Protein AF-A0A1E4TKK5-F1 (afdb_monomer)

Radius of gyration: 29.09 Å; Cα contacts (8 Å, |Δi|>4): 24; chains: 1; bounding box: 70×61×84 Å

InterPro domains:
  IPR013260 mRNA splicing factor SYF2 [PF08231] (61-196)
  IPR013260 mRNA splicing factor SYF2 [PTHR13264] (2-201)

Secondary structure (DSSP, 8-state):
-HHHHHHHHHHHHHHHHHHHHHHHHHHHHHHHHHHHHHHHHHHHHHHHHHHHHHHHHHHHTT--HHHHHHHH--HHHHHHHHHHHHHHHHHHHHH---SHHHHHHHHHHHHHHH----HHHHHHHHT---S--PPPHHHHHHHHHHHHHHHHHHT-PPPPPTTS----SSHHHHHHHHHHHHHHHHHHHHHHHHHHTT---

Structure (mmCIF, N/CA/C/O backbone):
data_AF-A0A1E4TKK5-F1
#
_entry.id   AF-A0A1E4TKK5-F1
#
loop_
_atom_site.group_PDB
_atom_site.id
_atom_site.type_symbol
_atom_site.label_atom_id
_atom_site.label_alt_id
_atom_site.label_comp_id
_atom_site.label_asym_id
_atom_site.label_entity_id
_atom_site.label_seq_id
_atom_site.pdbx_PDB_ins_code
_atom_site.Cartn_x
_atom_site.Cartn_y
_atom_site.Cartn_z
_atom_site.occupancy
_atom_site.B_iso_or_equiv
_atom_site.auth_seq_id
_atom_site.auth_comp_id
_atom_site.auth_asym_id
_atom_site.auth_atom_id
_atom_site.pdbx_PDB_model_num
ATOM 1 N N . MET A 1 1 ? 13.270 34.668 -46.399 1.00 62.31 1 MET A N 1
ATOM 2 C CA . MET A 1 1 ? 13.430 34.540 -44.933 1.00 62.31 1 MET A CA 1
ATOM 3 C C . MET A 1 1 ? 12.124 34.116 -44.262 1.00 62.31 1 MET A C 1
ATOM 5 O O . MET A 1 1 ? 12.140 33.160 -43.499 1.00 62.31 1 MET A O 1
ATOM 9 N N . GLU A 1 2 ? 10.976 34.664 -44.666 1.00 76.19 2 GLU A N 1
ATOM 10 C CA . GLU A 1 2 ? 9.690 34.359 -44.009 1.00 76.19 2 GLU A CA 1
ATOM 11 C C . GLU A 1 2 ? 9.215 32.893 -44.076 1.00 76.19 2 GLU A C 1
ATOM 13 O O . GLU A 1 2 ? 8.656 32.362 -43.119 1.00 76.19 2 GLU A O 1
ATOM 18 N N . ARG A 1 3 ? 9.469 32.170 -45.179 1.00 80.50 3 ARG A N 1
ATOM 19 C CA . ARG A 1 3 ? 9.029 30.764 -45.312 1.00 80.50 3 ARG A CA 1
ATOM 20 C C . ARG A 1 3 ? 9.742 29.821 -44.333 1.00 80.50 3 ARG A C 1
ATOM 22 O O . ARG A 1 3 ? 9.129 28.880 -43.831 1.00 80.50 3 ARG A O 1
ATOM 29 N N . SER A 1 4 ? 11.024 30.063 -44.058 1.00 88.44 4 SER A N 1
ATOM 30 C CA . SER A 1 4 ? 11.804 29.271 -43.099 1.00 88.44 4 SER A CA 1
ATOM 31 C C . SER A 1 4 ? 11.428 29.572 -41.651 1.00 88.44 4 SER A C 1
ATOM 33 O O . SER A 1 4 ? 11.460 28.673 -40.815 1.00 88.44 4 SER A O 1
ATOM 35 N N . GLU A 1 5 ? 11.046 30.812 -41.354 1.00 89.19 5 GLU A N 1
ATOM 36 C CA . GLU A 1 5 ? 10.578 31.219 -40.026 1.00 89.19 5 GLU A CA 1
ATOM 37 C C . GLU A 1 5 ? 9.219 30.591 -39.725 1.00 89.19 5 GLU A C 1
ATOM 39 O O . GLU A 1 5 ? 9.077 29.897 -38.719 1.00 89.19 5 GLU A O 1
ATOM 44 N N . LYS A 1 6 ? 8.283 30.661 -40.678 1.00 90.75 6 LYS A N 1
ATOM 45 C CA . LYS A 1 6 ? 6.979 29.993 -40.581 1.00 90.75 6 LYS A CA 1
ATOM 46 C C . LYS A 1 6 ? 7.097 28.476 -40.389 1.00 90.75 6 LYS A C 1
ATOM 48 O O . LYS A 1 6 ? 6.334 27.876 -39.636 1.00 90.75 6 LYS A O 1
ATOM 53 N N . PHE A 1 7 ? 8.069 27.829 -41.036 1.00 92.06 7 PHE A N 1
ATOM 54 C CA . PHE A 1 7 ? 8.321 26.397 -40.840 1.00 92.06 7 PHE A CA 1
ATOM 55 C C . PHE A 1 7 ? 8.840 26.080 -39.427 1.00 92.06 7 PHE A C 1
ATOM 57 O O . PHE A 1 7 ? 8.369 25.132 -38.797 1.00 92.06 7 PHE A O 1
ATOM 64 N N . LYS A 1 8 ? 9.766 26.894 -38.900 1.00 93.75 8 LYS A N 1
ATOM 65 C CA . LYS A 1 8 ? 10.265 26.757 -37.522 1.00 93.75 8 LYS A CA 1
ATOM 66 C C . LYS A 1 8 ? 9.151 26.973 -36.495 1.00 93.75 8 LYS A C 1
ATOM 68 O O . LYS A 1 8 ? 9.072 26.226 -35.521 1.00 93.75 8 LYS A O 1
ATOM 73 N N . GLU A 1 9 ? 8.263 27.937 -36.727 1.00 93.69 9 GLU A N 1
ATOM 74 C CA . GLU A 1 9 ? 7.082 28.165 -35.890 1.00 93.69 9 GLU A CA 1
ATOM 75 C C . GLU A 1 9 ? 6.138 26.962 -35.891 1.00 93.69 9 GLU A C 1
ATOM 77 O O . GLU A 1 9 ? 5.748 26.492 -34.824 1.00 93.69 9 GLU A O 1
ATOM 82 N N . LEU A 1 10 ? 5.838 26.394 -37.063 1.00 92.56 10 LEU A N 1
ATOM 83 C CA . LEU A 1 10 ? 5.024 25.180 -37.169 1.00 92.56 10 LEU A CA 1
ATOM 84 C C . LEU A 1 10 ? 5.667 23.988 -36.452 1.00 92.56 10 LEU A C 1
ATOM 86 O O . LEU A 1 10 ? 4.978 23.235 -35.765 1.00 92.56 10 LEU A O 1
ATOM 90 N N . GLN A 1 11 ? 6.987 23.823 -36.555 1.00 92.62 11 GLN A N 1
ATOM 91 C CA . GLN A 1 11 ? 7.707 22.771 -35.839 1.00 92.62 11 GLN A CA 1
ATOM 92 C C . GLN A 1 11 ? 7.647 22.974 -34.316 1.00 92.62 11 GLN A C 1
ATOM 94 O O . GLN A 1 11 ? 7.471 22.000 -33.578 1.00 92.62 11 GLN A O 1
ATOM 99 N N . ARG A 1 12 ? 7.729 24.227 -33.844 1.00 93.81 12 ARG A N 1
ATOM 100 C CA . ARG A 1 12 ? 7.566 24.584 -32.426 1.00 93.81 12 ARG A CA 1
ATOM 101 C C . ARG A 1 12 ? 6.146 24.320 -31.935 1.00 93.81 12 ARG A C 1
ATOM 103 O O . ARG A 1 12 ? 5.971 23.754 -30.863 1.00 93.81 12 ARG A O 1
ATOM 110 N N . LEU A 1 13 ? 5.136 24.688 -32.717 1.00 94.06 13 LEU A N 1
ATOM 111 C CA . LEU A 1 13 ? 3.737 24.418 -32.388 1.00 94.06 13 LEU A CA 1
ATOM 112 C C . LEU A 1 13 ? 3.463 22.914 -32.352 1.00 94.06 13 LEU A C 1
ATOM 114 O O . LEU A 1 13 ? 2.812 22.438 -31.429 1.00 94.06 13 LEU A O 1
ATOM 118 N N . ARG A 1 14 ? 4.025 22.142 -33.291 1.00 94.75 14 ARG A N 1
ATOM 119 C CA . ARG A 1 14 ? 3.910 20.678 -33.298 1.00 94.75 14 ARG A CA 1
ATOM 120 C C . ARG A 1 14 ? 4.536 20.050 -32.054 1.00 94.75 14 ARG A C 1
ATOM 122 O O . ARG A 1 14 ? 3.935 19.154 -31.463 1.00 94.75 14 ARG A O 1
ATOM 129 N N . SER A 1 15 ? 5.729 20.492 -31.648 1.00 93.19 15 SER A N 1
ATOM 130 C CA . SER A 1 15 ? 6.380 19.962 -30.444 1.00 93.19 15 SER A CA 1
ATOM 131 C C . SER A 1 15 ? 5.624 20.359 -29.175 1.00 93.19 15 SER A C 1
ATOM 133 O O . SER A 1 15 ? 5.379 19.504 -28.326 1.00 93.19 15 SER A O 1
ATOM 135 N N . GLN A 1 16 ? 5.169 21.610 -29.078 1.00 94.19 16 GLN A N 1
ATOM 136 C CA . GLN A 1 16 ? 4.344 22.093 -27.968 1.00 94.19 16 GLN A CA 1
ATOM 137 C C . GLN A 1 16 ? 3.021 21.329 -27.867 1.00 94.19 16 GLN A C 1
ATOM 139 O O . GLN A 1 16 ? 2.695 20.841 -26.786 1.00 94.19 16 GLN A O 1
ATOM 144 N N . ALA A 1 17 ? 2.310 21.145 -28.981 1.00 94.75 17 ALA A N 1
ATOM 145 C CA . ALA A 1 17 ? 1.074 20.370 -29.033 1.00 94.75 17 ALA A CA 1
ATOM 146 C C . ALA A 1 17 ? 1.315 18.908 -28.637 1.00 94.75 17 ALA A C 1
ATOM 148 O O . ALA A 1 17 ? 0.575 18.358 -27.832 1.00 94.75 17 ALA A O 1
ATOM 149 N N . SER A 1 18 ? 2.394 18.279 -29.116 1.00 93.69 18 SER A N 1
ATOM 150 C CA . SER A 1 18 ? 2.733 16.904 -28.729 1.00 93.69 18 SER A CA 1
ATOM 151 C C . SER A 1 18 ? 2.996 16.764 -27.225 1.00 93.69 18 SER A C 1
ATOM 153 O O . SER A 1 18 ? 2.542 15.794 -26.615 1.00 93.69 18 SER A O 1
ATOM 155 N N . VAL A 1 19 ? 3.707 17.719 -26.619 1.00 94.75 19 VAL A N 1
ATOM 156 C CA . VAL A 1 19 ? 3.971 17.730 -25.172 1.00 94.75 19 VAL A CA 1
ATOM 157 C C . VAL A 1 19 ? 2.685 17.979 -24.382 1.00 94.75 19 VAL A C 1
ATOM 159 O O . VAL A 1 19 ? 2.429 17.280 -23.401 1.00 94.75 19 VAL A O 1
ATOM 162 N N . GLN A 1 20 ? 1.858 18.932 -24.816 1.00 94.75 20 GLN A N 1
ATOM 163 C CA . GLN A 1 20 ? 0.575 19.241 -24.182 1.00 94.75 20 GLN A CA 1
ATOM 164 C C . GLN A 1 20 ? -0.398 18.064 -24.266 1.00 94.75 20 GLN A C 1
ATOM 166 O O . GLN A 1 20 ? -0.960 17.693 -23.242 1.00 94.75 20 GLN A O 1
ATOM 171 N N . ASN A 1 21 ? -0.522 17.416 -25.425 1.00 94.75 21 ASN A N 1
ATOM 172 C CA . ASN A 1 21 ? -1.382 16.247 -25.608 1.00 94.75 21 ASN A CA 1
ATOM 173 C C . ASN A 1 21 ? -0.945 15.099 -24.694 1.00 94.75 21 ASN A C 1
ATOM 175 O O . ASN A 1 21 ? -1.766 14.519 -23.991 1.00 94.75 21 ASN A O 1
ATOM 179 N N . ARG A 1 22 ? 0.363 14.810 -24.623 1.00 94.25 22 ARG A N 1
ATOM 180 C CA . ARG A 1 22 ? 0.887 13.784 -23.707 1.00 94.25 22 ARG A CA 1
ATOM 181 C C . ARG A 1 22 ? 0.581 14.122 -22.246 1.00 94.25 22 ARG A C 1
ATOM 183 O O . ARG A 1 22 ? 0.222 13.234 -21.477 1.00 94.25 22 ARG A O 1
ATOM 190 N N . ARG A 1 23 ? 0.711 15.394 -21.860 1.00 95.19 23 ARG A N 1
ATOM 191 C CA . ARG A 1 23 ? 0.369 15.860 -20.511 1.00 95.19 23 ARG A CA 1
ATOM 192 C C . ARG A 1 23 ? -1.126 15.708 -20.225 1.00 95.19 23 ARG A C 1
ATOM 194 O O . ARG A 1 23 ? -1.466 15.164 -19.185 1.00 95.19 23 ARG A O 1
ATOM 201 N N . GLN A 1 24 ? -1.994 16.109 -21.150 1.00 94.94 24 GLN A N 1
ATOM 202 C CA . GLN A 1 24 ? -3.447 15.982 -21.013 1.00 94.94 24 GLN A CA 1
ATOM 203 C C . GLN A 1 24 ? -3.887 14.521 -20.881 1.00 94.94 24 GLN A C 1
ATOM 205 O O . GLN A 1 24 ? -4.656 14.215 -19.977 1.00 94.94 24 GLN A O 1
ATOM 210 N N . VAL A 1 25 ? -3.337 13.614 -21.697 1.00 95.69 25 VAL A N 1
ATOM 211 C CA . VAL A 1 25 ? -3.600 12.168 -21.587 1.00 95.69 25 VAL A CA 1
ATOM 212 C C . VAL A 1 25 ? -3.182 11.643 -20.211 1.00 95.69 25 VAL A C 1
ATOM 214 O O . VAL A 1 25 ? -3.937 10.926 -19.560 1.00 95.69 25 VAL A O 1
ATOM 217 N N . ASN A 1 26 ? -2.001 12.033 -19.722 1.00 94.44 26 ASN A N 1
ATOM 218 C CA . ASN A 1 26 ? -1.549 11.637 -18.387 1.00 94.44 26 ASN A CA 1
ATOM 219 C C . ASN A 1 26 ? -2.447 12.206 -17.276 1.00 94.44 26 ASN A C 1
ATOM 221 O O . ASN A 1 26 ? -2.768 11.486 -16.329 1.00 94.44 26 ASN A O 1
ATOM 225 N N . ASP A 1 27 ? -2.868 13.466 -17.392 1.00 92.88 27 ASP A N 1
ATOM 226 C CA . ASP A 1 27 ? -3.753 14.128 -16.432 1.00 92.88 27 ASP A CA 1
ATOM 227 C C . ASP A 1 27 ? -5.155 13.491 -16.431 1.00 92.88 27 ASP A C 1
ATOM 229 O O . ASP A 1 27 ? -5.756 13.327 -15.372 1.00 92.88 27 ASP A O 1
ATOM 233 N N . GLU A 1 28 ? -5.670 13.068 -17.586 1.00 92.62 28 GLU A N 1
ATOM 234 C CA . GLU A 1 28 ? -6.939 12.343 -17.715 1.00 92.62 28 GLU A CA 1
ATOM 235 C C . GLU A 1 28 ? -6.855 10.930 -17.119 1.00 92.62 28 GLU A C 1
ATOM 237 O O . GLU A 1 28 ? -7.732 10.514 -16.356 1.00 92.62 28 GLU A O 1
ATOM 242 N N 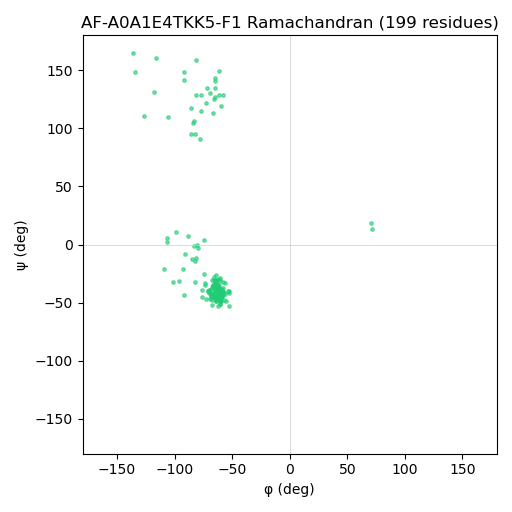. ILE A 1 29 ? -5.758 10.207 -17.367 1.00 91.94 29 ILE A N 1
ATOM 243 C CA . ILE A 1 29 ? -5.481 8.919 -16.713 1.00 91.94 29 ILE A CA 1
ATOM 244 C C . ILE A 1 29 ? -5.378 9.106 -15.192 1.00 91.94 29 ILE A C 1
ATOM 246 O O . ILE A 1 29 ? -5.885 8.288 -14.421 1.00 91.94 29 ILE A O 1
ATOM 250 N N . ALA A 1 30 ? -4.746 10.185 -14.727 1.00 89.25 30 ALA A N 1
ATOM 251 C CA . ALA A 1 30 ? -4.656 10.490 -13.305 1.00 89.25 30 ALA A CA 1
ATOM 252 C C . ALA A 1 30 ? -6.035 10.818 -12.702 1.00 89.25 30 ALA A C 1
ATOM 254 O O . ALA A 1 30 ? -6.384 10.269 -11.651 1.00 89.25 30 ALA A O 1
ATOM 255 N N . LYS A 1 31 ? -6.842 11.648 -13.379 1.00 87.38 31 LYS A N 1
ATOM 256 C CA . LYS A 1 31 ? -8.203 12.018 -12.956 1.00 87.38 31 LYS A CA 1
ATOM 257 C C . LYS A 1 31 ? -9.118 10.804 -12.903 1.00 87.38 31 LYS A C 1
ATOM 259 O O . LYS A 1 31 ? -9.626 10.510 -11.826 1.00 87.38 31 LYS A O 1
ATOM 264 N N . SER A 1 32 ? -9.203 10.024 -13.980 1.00 84.38 32 SER A N 1
ATOM 265 C CA . SER A 1 32 ? -10.019 8.802 -14.045 1.00 84.38 32 SER A CA 1
ATOM 266 C C . SER A 1 32 ? -9.654 7.792 -12.948 1.00 84.38 32 SER A C 1
ATOM 268 O O . SER A 1 32 ? -10.535 7.239 -12.284 1.00 84.38 32 SER A O 1
ATOM 270 N N . ARG A 1 33 ? -8.357 7.603 -12.657 1.00 81.38 33 ARG A N 1
ATOM 271 C CA . ARG A 1 33 ? -7.903 6.778 -11.521 1.00 81.38 33 ARG A CA 1
ATOM 272 C C . ARG A 1 33 ? -8.341 7.353 -10.173 1.00 81.38 33 ARG A C 1
ATOM 274 O O . ARG A 1 33 ? -8.692 6.587 -9.273 1.00 81.38 33 ARG A O 1
ATOM 281 N N . SER A 1 34 ? -8.296 8.674 -10.011 1.00 78.69 34 SER A N 1
ATOM 282 C CA . SER A 1 34 ? -8.701 9.353 -8.777 1.00 78.69 34 SER A CA 1
ATOM 283 C C . SER A 1 34 ? -10.217 9.300 -8.565 1.00 78.69 34 SER A C 1
ATOM 285 O O . SER A 1 34 ? -10.667 9.020 -7.455 1.00 78.69 34 SER A O 1
ATOM 287 N N . ASP A 1 35 ? -10.996 9.452 -9.632 1.00 84.62 35 ASP A N 1
ATOM 288 C CA . ASP A 1 35 ? -12.454 9.457 -9.604 1.00 84.62 35 ASP A CA 1
ATOM 289 C C . ASP A 1 35 ? -12.992 8.056 -9.326 1.00 84.62 35 ASP A C 1
ATOM 291 O O . ASP A 1 35 ? -13.864 7.894 -8.474 1.00 84.62 35 ASP A O 1
ATOM 295 N N . ARG A 1 36 ? -12.384 7.009 -9.905 1.00 84.94 36 ARG A N 1
ATOM 296 C CA . ARG A 1 36 ? -12.700 5.617 -9.540 1.00 84.94 36 ARG A CA 1
ATOM 297 C C . ARG A 1 36 ? -12.452 5.342 -8.054 1.00 84.94 36 ARG A C 1
ATOM 299 O O . ARG A 1 36 ? -13.240 4.667 -7.401 1.00 84.94 36 ARG A O 1
ATOM 306 N N . LYS A 1 37 ? -11.362 5.859 -7.480 1.00 83.25 37 LYS A N 1
ATOM 307 C CA . LYS A 1 37 ? -11.087 5.682 -6.043 1.00 83.25 37 LYS A CA 1
ATOM 308 C C . LYS A 1 37 ? -12.081 6.454 -5.172 1.00 83.25 37 LYS A C 1
ATOM 310 O O . LYS A 1 37 ? -12.550 5.914 -4.173 1.00 83.25 37 LYS A O 1
ATOM 315 N N . LYS A 1 38 ? -12.412 7.694 -5.547 1.00 86.00 38 LYS A N 1
ATOM 316 C CA . LYS A 1 38 ? -13.376 8.542 -4.828 1.00 86.00 38 LYS A CA 1
ATOM 317 C C . LYS A 1 38 ? -14.790 7.969 -4.872 1.00 86.00 38 LYS A C 1
ATOM 319 O O . LYS A 1 38 ? -15.438 7.913 -3.836 1.00 86.00 38 LYS A O 1
ATOM 324 N N . THR A 1 39 ? -15.242 7.499 -6.030 1.00 88.00 39 THR A N 1
ATOM 325 C CA . THR A 1 39 ? -16.556 6.855 -6.195 1.00 88.00 39 THR A CA 1
ATOM 326 C C . THR A 1 39 ? -16.672 5.605 -5.328 1.00 88.00 39 THR A C 1
ATOM 328 O O . THR A 1 39 ? -17.602 5.517 -4.537 1.00 88.00 39 THR A O 1
ATOM 331 N N . MET A 1 40 ? -15.678 4.708 -5.352 1.00 89.12 40 MET A N 1
ATOM 332 C CA . MET A 1 40 ? -15.653 3.531 -4.469 1.00 89.12 40 MET A CA 1
ATOM 333 C C . MET A 1 40 ? -15.638 3.900 -2.979 1.00 89.12 40 MET A C 1
ATOM 335 O O . MET A 1 40 ? -16.244 3.211 -2.161 1.00 89.12 40 MET A O 1
ATOM 339 N N . LEU A 1 41 ? -14.934 4.971 -2.599 1.00 90.88 41 LEU A N 1
ATOM 340 C CA . LEU A 1 41 ? -14.927 5.457 -1.220 1.00 90.88 41 LEU A CA 1
ATOM 341 C C . LEU A 1 41 ? -16.295 6.017 -0.812 1.00 90.88 41 LEU A C 1
ATOM 343 O O . LEU A 1 41 ? -16.766 5.725 0.284 1.00 90.88 41 LEU A O 1
ATOM 347 N N . ASN A 1 42 ? -16.923 6.811 -1.678 1.00 90.31 42 ASN A N 1
ATOM 348 C CA . ASN A 1 42 ? -18.248 7.374 -1.440 1.00 90.31 42 ASN A CA 1
ATOM 349 C C . ASN A 1 42 ? -19.310 6.276 -1.353 1.00 90.31 42 ASN A C 1
ATOM 351 O O . ASN A 1 42 ? -20.150 6.331 -0.463 1.00 90.31 42 ASN A O 1
ATOM 355 N N . GLU A 1 43 ? -19.213 5.245 -2.190 1.00 93.62 43 GLU A N 1
ATOM 356 C CA . GLU A 1 43 ? -20.095 4.079 -2.139 1.00 93.62 43 GLU A CA 1
ATO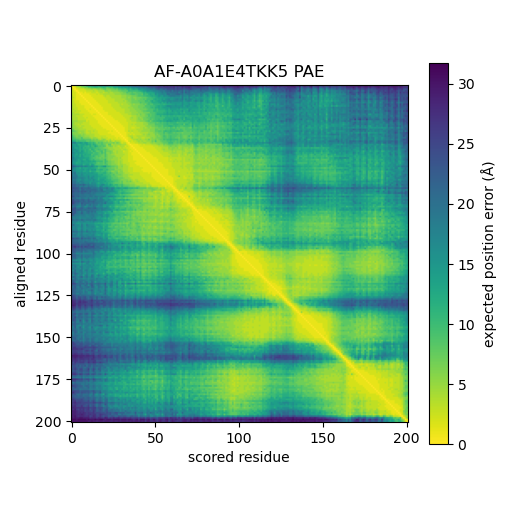M 357 C C . GLU A 1 43 ? -19.961 3.332 -0.807 1.00 93.62 43 GLU A C 1
ATOM 359 O O . GLU A 1 43 ? -20.953 3.077 -0.133 1.00 93.62 43 GLU A O 1
ATOM 364 N N . LYS A 1 44 ? -18.728 3.077 -0.349 1.00 94.06 44 LYS A N 1
ATOM 365 C CA . LYS A 1 44 ? -18.493 2.481 0.978 1.00 94.06 44 LYS A CA 1
ATOM 366 C C . LYS A 1 44 ? -19.035 3.345 2.115 1.00 94.06 44 LYS A C 1
ATOM 368 O O . LYS A 1 44 ? -19.565 2.815 3.086 1.00 94.06 44 LYS A O 1
ATOM 373 N N . LYS A 1 45 ? -18.894 4.673 2.018 1.00 94.00 45 LYS A N 1
ATOM 374 C CA . LYS A 1 45 ? -19.476 5.606 2.995 1.00 94.00 45 LYS A CA 1
ATOM 375 C C . LYS A 1 45 ? -21.000 5.528 2.983 1.00 94.00 45 LYS A C 1
ATOM 377 O O . LYS A 1 45 ? -21.588 5.505 4.055 1.00 94.00 45 LYS A O 1
ATOM 382 N N . ARG A 1 46 ? -21.618 5.449 1.802 1.00 95.44 46 ARG A N 1
ATOM 383 C CA . ARG A 1 46 ? -23.066 5.293 1.638 1.00 95.44 46 ARG A CA 1
ATOM 384 C C . ARG A 1 46 ? -23.561 4.002 2.288 1.00 95.44 46 ARG A C 1
ATOM 386 O O . ARG A 1 46 ? -24.423 4.080 3.149 1.00 95.44 46 ARG A O 1
ATOM 393 N N . GLN A 1 47 ? -22.938 2.866 1.979 1.00 93.12 47 GLN A N 1
ATOM 394 C CA . GLN A 1 47 ? -23.273 1.567 2.581 1.00 93.12 47 GLN A CA 1
ATOM 395 C C . GLN A 1 47 ? -23.128 1.582 4.109 1.00 93.12 47 GLN A C 1
ATOM 397 O O . GLN A 1 47 ? -23.977 1.066 4.828 1.00 93.12 47 GLN A O 1
ATOM 402 N N . LEU A 1 48 ? -22.071 2.215 4.632 1.00 92.94 48 LEU A N 1
ATOM 403 C CA . LEU A 1 48 ? -21.884 2.354 6.077 1.00 92.94 48 LEU A CA 1
ATOM 404 C C . LEU A 1 48 ? -22.974 3.221 6.725 1.00 92.94 48 LEU A C 1
ATOM 406 O O . LEU A 1 48 ? -23.386 2.939 7.848 1.00 92.94 48 LEU A O 1
ATOM 410 N N . LEU A 1 49 ? -23.399 4.295 6.055 1.00 94.44 49 LEU A N 1
ATOM 411 C CA . LEU A 1 49 ? -24.475 5.165 6.533 1.00 94.44 49 LEU A CA 1
ATOM 412 C C . LEU A 1 49 ? -25.819 4.439 6.526 1.00 94.44 49 LEU A C 1
ATOM 414 O O . LEU A 1 49 ? -26.534 4.511 7.518 1.00 94.44 49 LEU A O 1
ATOM 418 N N . GLU A 1 50 ? -26.118 3.707 5.458 1.00 91.75 50 GLU A N 1
ATOM 419 C CA . GLU A 1 50 ? -27.322 2.886 5.322 1.00 91.75 50 GLU A CA 1
ATOM 420 C C . GLU A 1 50 ? -27.397 1.819 6.422 1.00 91.75 50 GLU A C 1
ATOM 422 O O . GLU A 1 50 ? -28.371 1.770 7.165 1.00 91.75 50 GLU A O 1
ATOM 427 N N . MET A 1 51 ? -26.307 1.077 6.650 1.00 89.62 51 MET A N 1
ATOM 428 C CA . MET A 1 51 ? -26.209 0.103 7.745 1.00 89.62 51 MET A CA 1
ATOM 429 C C . MET A 1 51 ? -26.425 0.743 9.131 1.00 89.62 51 MET A C 1
ATOM 431 O O . MET A 1 51 ? -27.032 0.145 10.019 1.00 89.62 51 MET A O 1
ATOM 435 N N . LYS A 1 52 ? -25.908 1.959 9.356 1.00 92.25 52 LYS A N 1
ATOM 436 C CA . LYS A 1 52 ? -26.111 2.688 10.621 1.00 92.25 52 LYS A CA 1
ATOM 437 C C . LYS A 1 52 ? -27.554 3.156 10.788 1.00 92.25 52 LYS A C 1
ATOM 439 O O . LYS A 1 52 ? -28.063 3.109 11.903 1.00 92.25 52 LYS A O 1
ATOM 444 N N . LEU A 1 53 ? -28.177 3.615 9.705 1.00 94.50 53 LEU A N 1
ATOM 445 C CA . LEU A 1 53 ? -29.568 4.049 9.691 1.00 94.50 53 LEU A CA 1
ATOM 446 C C . LEU A 1 53 ? -30.494 2.874 10.010 1.00 94.50 53 LEU A C 1
ATOM 448 O O . LEU A 1 53 ? -31.276 2.969 10.949 1.00 94.50 53 LEU A O 1
ATOM 452 N N . GLU A 1 54 ? -30.303 1.736 9.346 1.00 89.56 54 GLU A N 1
ATOM 453 C CA . GLU A 1 54 ? -31.072 0.520 9.619 1.00 89.56 54 GLU A CA 1
ATOM 454 C C . GLU A 1 54 ? -30.925 0.056 11.079 1.00 89.56 54 GLU A C 1
ATOM 456 O O . GLU A 1 54 ? -31.906 -0.323 11.722 1.00 89.56 54 GLU A O 1
ATOM 461 N N . ARG A 1 55 ? -29.714 0.139 11.651 1.00 90.38 55 ARG A N 1
ATOM 462 C CA . ARG A 1 55 ? -29.486 -0.180 13.070 1.00 90.38 55 ARG A CA 1
ATOM 463 C C . ARG A 1 55 ? -30.289 0.731 14.006 1.00 90.38 55 ARG A C 1
ATOM 465 O O . ARG A 1 55 ? -30.822 0.242 14.999 1.00 90.38 55 ARG A O 1
ATOM 472 N N . LEU A 1 56 ? -30.364 2.032 13.714 1.00 93.44 56 LEU A N 1
ATOM 473 C CA . LEU A 1 56 ? -31.138 2.996 14.508 1.00 93.44 56 LEU A CA 1
ATOM 474 C C . LEU A 1 56 ? -32.649 2.767 14.372 1.00 93.44 56 LEU A C 1
ATOM 476 O O . LEU A 1 56 ? -33.369 2.857 15.364 1.00 93.44 56 LEU A O 1
ATOM 480 N N . GLU A 1 57 ? -33.126 2.441 13.171 1.00 92.62 57 GLU A N 1
ATOM 481 C CA . GLU A 1 57 ? -34.530 2.096 12.925 1.00 92.62 57 GLU A CA 1
ATOM 482 C C . GLU A 1 57 ? -34.942 0.813 13.657 1.00 92.62 57 GLU A C 1
ATOM 484 O O . GLU A 1 57 ? -35.990 0.777 14.296 1.00 92.62 57 GLU A O 1
ATOM 489 N N . ALA A 1 58 ? -34.100 -0.224 13.645 1.00 90.38 58 ALA A N 1
ATOM 490 C CA . ALA A 1 58 ? -34.357 -1.445 14.408 1.00 90.38 58 ALA A CA 1
ATOM 491 C C . ALA A 1 58 ? -34.436 -1.164 15.920 1.00 90.38 58 ALA A C 1
ATOM 493 O O . ALA A 1 58 ? -35.347 -1.647 16.593 1.00 90.38 58 ALA A O 1
ATOM 494 N N . GLN A 1 59 ? -33.537 -0.320 16.444 1.00 89.31 59 GLN A N 1
ATOM 495 C CA . GLN A 1 59 ? -33.553 0.090 17.851 1.00 89.31 59 GLN A CA 1
ATOM 496 C C . GLN A 1 59 ? -34.802 0.899 18.219 1.00 89.31 59 GLN A C 1
ATOM 498 O O . GLN A 1 59 ? -35.368 0.674 19.287 1.00 89.31 59 GLN A O 1
ATOM 503 N N . SER A 1 60 ? -35.264 1.808 17.352 1.00 92.00 60 SER A N 1
ATOM 504 C CA . SER A 1 60 ? -36.479 2.594 17.611 1.00 92.00 60 SER A CA 1
ATOM 505 C C . SER A 1 60 ? -37.745 1.732 17.608 1.00 92.00 60 SER A C 1
ATOM 507 O O . SER A 1 60 ? -38.673 2.000 18.368 1.00 92.00 60 SER A O 1
ATOM 509 N N . GLN A 1 61 ? -37.754 0.651 16.823 1.00 90.94 61 GLN A N 1
ATOM 510 C CA . GLN A 1 61 ? -38.811 -0.363 16.815 1.00 90.94 61 GLN A CA 1
ATOM 511 C C . GLN A 1 61 ? -38.690 -1.391 17.955 1.00 90.94 61 GLN A C 1
ATOM 513 O O . GLN A 1 61 ? -39.526 -2.290 18.053 1.00 90.94 61 GLN A O 1
ATOM 518 N N . GLY A 1 62 ? -37.666 -1.289 18.811 1.00 90.62 62 GLY A N 1
ATOM 519 C CA . GLY A 1 62 ? -37.423 -2.228 19.909 1.00 90.62 62 GLY A CA 1
ATOM 520 C C . GLY A 1 62 ? -36.950 -3.616 19.461 1.00 90.62 62 GLY A C 1
ATOM 521 O O . GLY A 1 62 ? -37.049 -4.575 20.225 1.00 90.62 62 GLY A O 1
ATOM 522 N N . GLN A 1 63 ? -36.455 -3.744 18.229 1.00 89.62 63 GLN A N 1
ATOM 523 C CA . GLN A 1 63 ? -35.884 -4.979 17.697 1.00 89.62 63 GLN A CA 1
ATOM 524 C C . GLN A 1 63 ? -34.372 -5.024 17.943 1.00 89.62 63 GLN A C 1
ATOM 526 O O . GLN A 1 63 ? -33.689 -4.000 17.924 1.00 89.62 63 GLN A O 1
ATOM 531 N N . ASP A 1 64 ? -33.831 -6.228 18.135 1.00 89.31 64 ASP A N 1
ATOM 532 C CA . ASP A 1 64 ? -32.384 -6.434 18.179 1.00 89.31 64 ASP A CA 1
ATOM 533 C C . ASP A 1 64 ? -31.809 -6.399 16.742 1.00 89.3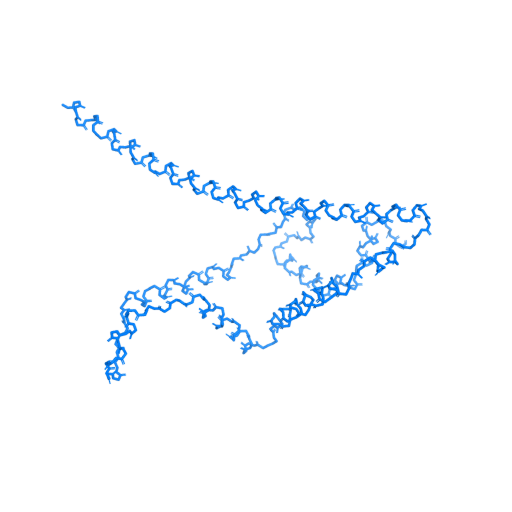1 64 ASP A C 1
ATOM 535 O O . ASP A 1 64 ? -32.141 -7.277 15.931 1.00 89.31 64 ASP A O 1
ATOM 539 N N . PRO A 1 65 ? -30.962 -5.404 16.403 1.00 86.88 65 PRO A N 1
ATOM 540 C CA . PRO A 1 65 ? -30.431 -5.230 15.053 1.00 86.88 65 PRO A CA 1
ATOM 541 C C . PRO A 1 65 ? -29.514 -6.376 1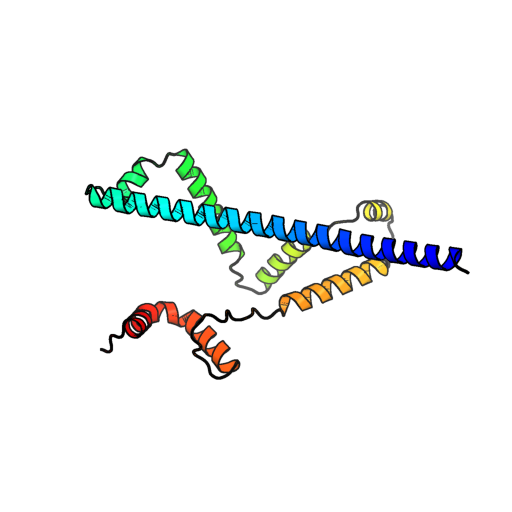4.619 1.00 86.88 65 PRO A C 1
ATOM 543 O O . PRO A 1 65 ? -29.510 -6.747 13.444 1.00 86.88 65 PRO A O 1
ATOM 546 N N . ASP A 1 66 ? -28.745 -6.951 15.547 1.00 84.75 66 ASP A N 1
ATOM 547 C CA . ASP A 1 66 ? -27.798 -8.013 15.216 1.00 84.75 66 ASP A CA 1
ATOM 548 C C . ASP A 1 66 ? -28.561 -9.319 14.943 1.00 84.75 66 ASP A C 1
ATOM 550 O O . ASP A 1 66 ? -28.231 -10.051 14.008 1.00 84.75 66 ASP A O 1
ATOM 554 N N . ARG A 1 67 ? -29.668 -9.555 15.661 1.00 86.94 67 ARG A N 1
ATOM 555 C CA . ARG A 1 67 ? -30.575 -10.676 15.389 1.00 86.94 67 ARG A CA 1
ATOM 556 C C . ARG A 1 67 ? -31.244 -10.556 14.020 1.00 86.94 67 ARG A C 1
ATOM 558 O O . ARG A 1 67 ? -31.223 -11.533 13.277 1.00 86.94 67 ARG A O 1
ATOM 565 N N . LYS A 1 68 ? -31.813 -9.390 13.678 1.00 86.19 68 LYS A N 1
ATOM 566 C CA . LYS A 1 68 ? -32.445 -9.144 12.363 1.00 86.19 68 LYS A CA 1
ATOM 567 C C . LYS A 1 68 ? -31.462 -9.436 11.228 1.00 86.19 68 LYS A C 1
ATOM 569 O O . LYS A 1 68 ? -31.758 -10.227 10.343 1.00 86.19 68 LYS A O 1
ATOM 574 N N . ARG A 1 69 ? -30.245 -8.899 11.335 1.00 86.31 69 ARG A N 1
ATOM 575 C CA . ARG A 1 69 ? -29.190 -9.119 10.346 1.00 86.31 69 ARG A CA 1
ATOM 576 C C . ARG A 1 69 ? -28.838 -10.597 10.181 1.00 86.31 69 ARG A C 1
ATOM 578 O O . ARG A 1 69 ? -28.684 -11.037 9.052 1.00 86.31 69 ARG A O 1
ATOM 585 N N . VAL A 1 70 ? -28.677 -11.354 11.270 1.00 86.62 70 VAL A N 1
ATOM 586 C CA . VAL A 1 70 ? -28.323 -12.786 11.199 1.00 86.62 70 VAL A CA 1
ATOM 587 C C . VAL A 1 70 ? -29.410 -13.606 10.500 1.00 86.62 70 VAL A C 1
ATOM 589 O O . VAL A 1 70 ? -29.071 -14.539 9.777 1.00 86.62 70 VAL A O 1
ATOM 592 N N . TRP A 1 71 ? -30.687 -13.246 10.665 1.00 86.50 71 TRP A N 1
ATOM 593 C CA . TRP A 1 71 ? -31.793 -13.904 9.961 1.00 86.50 71 TRP A CA 1
ATOM 594 C C . TRP A 1 71 ? -31.750 -13.708 8.444 1.00 86.50 71 TRP A C 1
ATOM 596 O O . TRP A 1 71 ? -32.121 -14.624 7.713 1.00 86.50 71 TRP A O 1
ATOM 606 N N . ASP A 1 72 ? -31.278 -12.551 7.983 1.00 85.31 72 ASP A N 1
ATOM 607 C CA . ASP A 1 72 ? -31.235 -12.211 6.559 1.00 85.31 72 ASP A CA 1
ATOM 608 C C . ASP A 1 72 ? -30.009 -12.802 5.829 1.00 85.31 72 ASP A C 1
ATOM 610 O O . ASP A 1 72 ? -29.974 -12.829 4.597 1.00 85.31 72 ASP A O 1
ATOM 614 N N . VAL A 1 73 ? -28.992 -13.295 6.552 1.00 87.81 73 VAL A N 1
ATOM 615 C CA . VAL A 1 73 ? -27.788 -13.886 5.938 1.00 87.81 73 VAL A CA 1
ATOM 616 C C . VAL A 1 73 ? -28.109 -15.253 5.338 1.00 87.81 73 VAL A C 1
ATOM 618 O O . VAL A 1 73 ? -28.487 -16.190 6.041 1.00 87.81 73 VAL A O 1
ATOM 621 N N . THR A 1 74 ? -27.876 -15.410 4.034 1.00 93.81 74 THR A N 1
ATOM 622 C CA . THR A 1 74 ? -28.010 -16.713 3.373 1.00 93.81 74 THR A CA 1
ATOM 623 C C . THR A 1 74 ? -26.765 -17.585 3.568 1.00 93.81 74 THR A C 1
ATOM 625 O O . THR A 1 74 ? -25.659 -17.090 3.797 1.00 93.81 74 THR A O 1
ATOM 628 N N . ILE A 1 75 ? -26.913 -18.907 3.407 1.00 91.06 75 ILE A N 1
ATOM 629 C CA . ILE A 1 75 ? -25.788 -19.865 3.462 1.00 91.06 75 ILE A CA 1
ATOM 630 C C . ILE A 1 75 ? -24.677 -19.461 2.478 1.00 91.06 75 ILE A C 1
ATOM 632 O O . ILE A 1 75 ? -23.496 -19.501 2.814 1.00 91.06 75 ILE A O 1
ATOM 636 N N . LYS A 1 76 ? -25.059 -18.995 1.285 1.00 92.62 76 LYS A N 1
ATOM 637 C CA . LYS A 1 76 ? -24.122 -18.543 0.254 1.00 92.62 76 LYS A CA 1
ATOM 638 C C . LYS A 1 76 ? -23.329 -17.309 0.693 1.00 92.62 76 LYS A C 1
ATOM 640 O O . LYS A 1 76 ? -22.119 -17.258 0.485 1.00 92.62 76 LYS A O 1
ATOM 645 N N . ASP A 1 77 ? -23.989 -16.329 1.308 1.00 90.62 77 ASP A N 1
ATOM 646 C CA . ASP A 1 77 ? -23.324 -15.116 1.803 1.00 90.62 77 ASP A CA 1
ATOM 647 C C . ASP A 1 77 ? -22.352 -15.440 2.943 1.00 90.62 77 ASP A C 1
ATOM 649 O O . ASP A 1 77 ? -21.269 -14.851 3.039 1.00 90.62 77 ASP A O 1
ATOM 653 N N . TYR A 1 78 ? -22.712 -16.413 3.785 1.00 91.06 78 TYR A N 1
ATOM 654 C CA . TYR A 1 78 ? -21.846 -16.929 4.838 1.00 91.06 78 TYR A CA 1
ATOM 655 C C . TYR A 1 78 ? -20.594 -17.614 4.268 1.00 91.06 78 TYR A C 1
ATOM 657 O O . TYR A 1 78 ? -19.484 -17.285 4.687 1.00 91.06 78 TYR A O 1
ATOM 665 N N . GLU A 1 79 ? -20.738 -18.504 3.280 1.00 93.44 79 GLU A N 1
ATOM 666 C CA . GLU A 1 79 ? -19.607 -19.172 2.616 1.00 93.44 79 GLU A CA 1
ATOM 667 C C . GLU A 1 79 ? -18.651 -18.170 1.958 1.00 93.44 79 GLU A C 1
ATOM 669 O O . GLU A 1 79 ? -17.438 -18.246 2.159 1.00 93.44 79 GLU A O 1
ATOM 674 N N . GLN A 1 80 ? -19.190 -17.179 1.242 1.00 92.88 80 GLN A N 1
ATOM 675 C CA . GLN A 1 80 ? -18.385 -16.113 0.641 1.00 92.88 80 GLN A CA 1
ATOM 676 C C . GLN A 1 80 ? -17.657 -15.281 1.699 1.00 92.88 80 GLN A C 1
ATOM 678 O O . GLN A 1 80 ? -16.476 -14.965 1.547 1.00 92.88 80 GLN A O 1
ATOM 683 N N . SER A 1 81 ? -18.343 -14.927 2.788 1.00 89.06 81 SER A N 1
ATOM 684 C CA . SER A 1 81 ? -17.739 -14.176 3.893 1.00 89.06 81 SER A CA 1
ATOM 685 C C . SER A 1 81 ? -16.607 -14.963 4.548 1.00 89.06 81 SER A C 1
ATOM 687 O O . SER A 1 81 ? -15.541 -14.396 4.796 1.00 89.06 81 SER A O 1
ATOM 689 N N . LYS A 1 82 ? -16.802 -16.269 4.746 1.00 94.25 82 LYS A N 1
ATOM 690 C CA . LYS A 1 82 ? -15.790 -17.184 5.273 1.00 94.25 82 LYS A CA 1
ATOM 691 C C . LYS A 1 82 ? -14.579 -17.281 4.345 1.00 94.25 82 LYS A C 1
ATOM 693 O O . LYS A 1 82 ? -13.454 -17.124 4.805 1.00 94.25 82 LYS A O 1
ATOM 698 N N . GLU A 1 83 ? -14.778 -17.446 3.038 1.00 94.38 83 GLU A N 1
ATOM 699 C CA . GLU A 1 83 ? -13.676 -17.472 2.063 1.00 94.38 83 GLU A CA 1
ATOM 700 C C . GLU A 1 83 ? -12.893 -16.142 2.053 1.00 94.38 83 GLU A C 1
ATOM 702 O O . GLU A 1 83 ? -11.657 -16.108 2.028 1.00 94.38 83 GLU A O 1
ATOM 707 N N . ILE A 1 84 ? -13.599 -15.011 2.134 1.00 92.88 84 ILE A N 1
ATOM 708 C CA . ILE A 1 84 ? -12.979 -13.687 2.253 1.00 92.88 84 ILE A CA 1
ATOM 709 C C . ILE A 1 84 ? -12.166 -13.572 3.551 1.00 92.88 84 ILE A C 1
ATOM 711 O O . ILE A 1 84 ? -11.088 -12.972 3.551 1.00 92.88 84 ILE A O 1
ATOM 715 N N . GLU A 1 85 ? -12.670 -14.095 4.663 1.00 89.31 85 GLU A N 1
ATOM 716 C CA . GLU A 1 85 ? -11.973 -14.080 5.947 1.00 89.31 85 GLU A CA 1
ATOM 717 C C . GLU A 1 85 ? -10.725 -14.965 5.915 1.00 89.31 85 GLU A C 1
ATOM 719 O O . GLU A 1 85 ? -9.632 -14.468 6.187 1.00 89.31 85 GLU A O 1
ATOM 724 N N . GLU A 1 86 ? -10.833 -16.199 5.424 1.00 92.19 86 GLU A N 1
ATOM 725 C CA . GLU A 1 86 ? -9.699 -17.110 5.251 1.00 92.19 86 GLU A CA 1
ATOM 726 C C . GLU A 1 86 ? -8.618 -16.520 4.337 1.00 92.19 86 GLU A C 1
ATOM 728 O O . GLU A 1 86 ? -7.424 -16.587 4.632 1.00 92.19 86 GLU A O 1
ATOM 733 N N . THR A 1 87 ? -8.998 -15.894 3.220 1.00 90.94 87 THR A N 1
ATOM 734 C CA . THR A 1 87 ? -8.020 -15.257 2.323 1.00 90.94 87 THR A CA 1
ATOM 735 C C . THR A 1 87 ? -7.345 -14.050 2.978 1.00 90.94 87 THR A C 1
ATOM 737 O O . THR A 1 87 ? -6.146 -13.830 2.770 1.00 90.94 87 THR A O 1
ATOM 740 N N . LYS A 1 88 ? -8.064 -13.272 3.800 1.00 90.75 88 LYS A N 1
ATOM 741 C CA . LYS A 1 88 ? -7.473 -12.194 4.611 1.00 90.75 88 LYS A CA 1
ATOM 742 C C . LYS A 1 88 ? -6.532 -12.748 5.673 1.00 90.75 88 LYS A C 1
ATOM 744 O O . LYS A 1 88 ? -5.459 -12.179 5.858 1.00 90.75 88 LYS A O 1
ATOM 749 N N . GLU A 1 89 ? -6.894 -13.833 6.345 1.00 84.94 89 GLU A N 1
ATOM 750 C CA . GLU A 1 89 ? -6.053 -14.490 7.343 1.00 84.94 89 GLU A CA 1
ATOM 751 C C . GLU A 1 89 ? -4.785 -15.065 6.727 1.00 84.94 89 GLU A C 1
ATOM 753 O O . GLU A 1 89 ? -3.699 -14.771 7.219 1.00 84.94 89 GLU A O 1
ATOM 758 N N . ARG A 1 90 ? -4.883 -15.764 5.590 1.00 84.56 90 ARG A N 1
ATOM 759 C CA . ARG A 1 90 ? -3.717 -16.237 4.825 1.00 84.56 90 ARG A CA 1
ATOM 760 C C . ARG A 1 90 ? -2.789 -15.080 4.453 1.00 84.56 90 ARG A C 1
ATOM 762 O O . ARG A 1 90 ? -1.577 -15.191 4.610 1.00 84.56 90 ARG A O 1
ATOM 769 N N . ARG A 1 91 ? -3.341 -13.938 4.021 1.00 82.62 91 ARG A N 1
ATOM 770 C CA . ARG A 1 91 ? -2.552 -12.722 3.743 1.00 82.62 91 ARG A CA 1
ATOM 771 C C . ARG A 1 91 ? -1.895 -12.156 5.002 1.00 82.62 91 ARG A C 1
ATOM 773 O O . ARG A 1 91 ? -0.720 -11.814 4.950 1.00 82.62 91 ARG A O 1
ATOM 780 N N . ARG A 1 92 ? -2.624 -12.071 6.122 1.00 81.19 92 ARG A N 1
ATOM 781 C CA . ARG A 1 92 ? -2.095 -11.600 7.415 1.00 81.19 92 ARG A CA 1
ATOM 782 C C . ARG A 1 92 ? -0.978 -12.508 7.925 1.00 81.19 92 ARG A C 1
ATOM 784 O O . ARG A 1 92 ? 0.047 -12.002 8.371 1.00 81.19 92 ARG A O 1
ATOM 791 N N . ALA A 1 93 ? -1.161 -13.822 7.830 1.00 79.75 93 ALA A N 1
ATOM 792 C CA . ALA A 1 93 ? -0.164 -14.821 8.188 1.00 79.75 93 ALA A CA 1
ATOM 793 C C . ALA A 1 93 ? 1.087 -14.685 7.312 1.00 79.75 93 ALA A C 1
ATOM 795 O O . ALA A 1 93 ? 2.186 -14.620 7.846 1.00 79.75 93 ALA A O 1
ATOM 796 N N . ALA A 1 94 ? 0.923 -14.509 5.997 1.00 74.31 94 ALA A N 1
ATOM 797 C CA . ALA A 1 94 ? 2.038 -14.276 5.079 1.00 74.31 94 ALA A CA 1
ATOM 798 C C . ALA A 1 94 ? 2.797 -12.959 5.347 1.00 74.31 94 ALA A C 1
ATOM 800 O O . ALA A 1 94 ? 3.977 -12.858 5.029 1.00 74.31 94 ALA A O 1
ATOM 801 N N . THR A 1 95 ? 2.148 -11.942 5.929 1.00 72.56 95 THR A N 1
ATOM 802 C CA . THR A 1 95 ? 2.818 -10.690 6.337 1.00 72.56 95 THR A CA 1
ATOM 803 C C . THR A 1 95 ? 3.541 -10.761 7.683 1.00 72.56 95 THR A C 1
ATOM 805 O O . THR A 1 95 ? 4.283 -9.832 8.003 1.00 72.56 95 THR A O 1
ATOM 808 N N . LYS A 1 96 ? 3.343 -11.812 8.489 1.00 77.56 96 LYS A N 1
ATOM 809 C CA . LYS A 1 96 ? 4.082 -11.988 9.746 1.00 77.56 96 LYS A CA 1
ATOM 810 C C . LYS A 1 96 ? 5.483 -12.502 9.424 1.00 77.56 96 LYS A C 1
ATOM 812 O O . LYS A 1 96 ? 5.709 -13.699 9.332 1.00 77.56 96 LYS A O 1
ATOM 817 N N . ILE A 1 97 ? 6.408 -11.572 9.236 1.00 82.50 97 ILE A N 1
ATOM 818 C CA . ILE A 1 97 ? 7.826 -11.866 9.034 1.00 82.50 97 ILE A CA 1
ATOM 819 C C . ILE A 1 97 ? 8.452 -12.048 10.417 1.00 82.50 97 ILE A C 1
ATOM 821 O O . ILE A 1 97 ? 8.594 -11.071 11.155 1.00 82.50 97 ILE A O 1
ATOM 825 N N . ALA A 1 98 ? 8.754 -13.293 10.782 1.00 84.25 98 ALA A N 1
ATOM 826 C CA . ALA A 1 98 ? 9.367 -13.625 12.066 1.00 84.25 98 ALA A CA 1
ATOM 827 C C . ALA A 1 98 ? 10.898 -13.650 11.968 1.00 84.25 98 ALA A C 1
ATOM 829 O O . ALA A 1 98 ? 11.572 -13.088 12.830 1.00 84.25 98 ALA A O 1
ATOM 830 N N . ASP A 1 99 ? 11.430 -14.250 10.899 1.00 91.81 99 ASP A N 1
ATOM 831 C CA . ASP A 1 99 ? 12.867 -14.362 10.647 1.00 91.81 99 ASP A CA 1
ATOM 832 C C . ASP A 1 99 ? 13.309 -13.615 9.373 1.00 91.81 99 ASP A C 1
ATOM 834 O O . ASP A 1 99 ? 12.524 -13.329 8.461 1.00 91.81 99 ASP A O 1
ATOM 838 N N . TYR A 1 100 ? 14.605 -13.316 9.289 1.00 91.19 100 TYR A N 1
ATOM 839 C CA . TYR A 1 100 ? 15.236 -12.798 8.080 1.00 91.19 100 TYR A CA 1
ATOM 840 C C . TYR A 1 100 ? 15.141 -13.786 6.906 1.00 91.19 100 TYR A C 1
ATOM 842 O O . TYR A 1 100 ? 15.060 -13.339 5.759 1.00 91.19 100 TYR A O 1
ATOM 850 N N . GLY A 1 101 ? 15.095 -15.102 7.162 1.00 92.31 101 GLY A N 1
ATOM 851 C CA . GLY A 1 101 ? 14.834 -16.113 6.133 1.00 92.31 101 GLY A CA 1
ATOM 852 C C . GLY A 1 101 ? 13.457 -15.950 5.482 1.00 92.31 101 GLY A C 1
ATOM 853 O O . GLY A 1 101 ? 13.350 -15.908 4.252 1.00 92.31 101 GLY A O 1
ATOM 854 N N . ASP A 1 102 ? 12.413 -15.748 6.291 1.00 87.88 102 ASP A N 1
ATOM 855 C CA . ASP A 1 102 ? 11.049 -15.506 5.802 1.00 87.88 102 ASP A CA 1
ATOM 856 C C . ASP A 1 102 ? 10.973 -14.213 4.984 1.00 87.88 102 ASP A C 1
ATOM 858 O O . ASP A 1 102 ? 10.363 -14.176 3.911 1.00 87.88 102 ASP A O 1
ATOM 862 N N . LEU A 1 103 ? 11.642 -13.153 5.458 1.00 87.50 103 LEU A N 1
ATOM 863 C CA . LEU A 1 103 ? 11.748 -11.887 4.732 1.00 87.50 103 LEU A CA 1
ATOM 864 C C . LEU A 1 103 ? 12.369 -12.094 3.347 1.00 87.50 103 LEU A C 1
ATOM 866 O O . LEU A 1 103 ? 11.840 -11.590 2.354 1.00 87.50 103 LEU A O 1
ATOM 870 N N . ALA A 1 104 ? 13.476 -12.837 3.274 1.00 90.75 104 ALA A N 1
ATOM 871 C CA . ALA A 1 104 ? 14.162 -13.124 2.020 1.00 90.75 104 ALA A CA 1
ATOM 872 C C . ALA A 1 104 ? 13.255 -13.889 1.047 1.00 90.75 104 ALA A C 1
ATOM 874 O O . ALA A 1 104 ? 13.196 -13.548 -0.135 1.00 90.75 104 ALA A O 1
ATOM 875 N N . HIS A 1 105 ? 12.488 -14.861 1.544 1.00 89.56 105 HIS A N 1
ATOM 876 C CA . HIS A 1 105 ? 11.541 -15.621 0.733 1.00 89.56 105 HIS A CA 1
ATOM 877 C C . HIS A 1 105 ? 10.392 -14.750 0.192 1.00 89.56 105 HIS A C 1
ATOM 879 O O . HIS A 1 105 ? 10.043 -14.834 -0.989 1.00 89.56 105 HIS A O 1
ATOM 885 N N . VAL A 1 106 ? 9.823 -13.859 1.014 1.00 87.44 106 VAL A N 1
ATOM 886 C CA . VAL A 1 106 ? 8.794 -12.899 0.569 1.00 87.44 106 VAL A CA 1
ATOM 887 C C . VAL A 1 106 ? 9.346 -11.974 -0.517 1.00 87.44 106 VAL A C 1
ATOM 889 O O . VAL A 1 106 ? 8.714 -11.802 -1.561 1.00 87.44 106 VAL A O 1
ATOM 892 N N . MET A 1 107 ? 10.542 -11.420 -0.301 1.00 88.25 107 MET A N 1
ATOM 893 C CA . MET A 1 107 ? 11.205 -10.542 -1.269 1.00 88.25 107 MET A CA 1
ATOM 894 C C . MET A 1 107 ? 11.535 -11.273 -2.574 1.00 88.25 107 MET A C 1
ATOM 896 O O . MET A 1 107 ? 11.357 -10.711 -3.654 1.00 88.25 107 MET A O 1
ATOM 900 N N . TYR A 1 108 ? 11.970 -12.533 -2.499 1.00 91.56 108 TYR A N 1
ATOM 901 C CA . TYR A 1 108 ? 12.221 -13.372 -3.668 1.00 91.56 108 TYR A CA 1
ATOM 902 C C . TYR A 1 108 ? 10.951 -13.575 -4.498 1.00 91.56 108 TYR A C 1
ATOM 904 O O . TYR A 1 108 ? 10.956 -13.295 -5.695 1.00 91.56 108 TYR A O 1
ATOM 912 N N . ASN A 1 109 ? 9.846 -13.980 -3.868 1.00 91.38 109 ASN A N 1
ATOM 913 C CA . ASN A 1 109 ? 8.581 -14.200 -4.568 1.00 91.38 109 ASN A CA 1
ATOM 914 C C . ASN A 1 109 ? 8.042 -12.919 -5.212 1.00 91.38 109 ASN A C 1
ATOM 916 O O . ASN A 1 109 ? 7.512 -12.958 -6.320 1.00 91.38 109 ASN A O 1
ATOM 920 N N . GLU A 1 110 ? 8.189 -11.775 -4.543 1.00 89.44 110 GLU A N 1
ATOM 921 C CA . GLU A 1 110 ? 7.818 -10.481 -5.116 1.00 89.44 110 GLU A CA 1
ATOM 922 C C . GLU A 1 110 ? 8.693 -10.124 -6.326 1.00 89.44 110 GLU A C 1
ATOM 924 O O . GLU A 1 110 ? 8.177 -9.715 -7.366 1.00 89.44 110 GLU A O 1
ATOM 929 N N . ASN A 1 111 ? 10.007 -10.350 -6.237 1.00 89.44 111 ASN A N 1
ATOM 930 C CA . ASN A 1 111 ? 10.924 -10.145 -7.357 1.00 89.44 111 ASN A CA 1
ATOM 931 C C . ASN A 1 111 ? 10.608 -11.073 -8.540 1.00 89.44 111 ASN A C 1
ATOM 933 O O . ASN A 1 111 ? 10.691 -10.629 -9.681 1.00 89.44 111 ASN A O 1
ATOM 937 N N . MET A 1 112 ? 10.215 -12.324 -8.283 1.00 91.44 112 MET A N 1
ATOM 938 C CA . MET A 1 112 ? 9.814 -13.277 -9.324 1.00 91.44 112 MET A CA 1
ATOM 939 C C . MET A 1 112 ? 8.514 -12.867 -10.018 1.00 91.44 112 MET A C 1
ATOM 941 O O . MET A 1 112 ? 8.408 -13.008 -11.229 1.00 91.44 112 MET A O 1
ATOM 945 N N . LYS A 1 113 ? 7.543 -12.295 -9.292 1.00 91.19 113 LYS A N 1
ATOM 946 C CA . LYS A 1 113 ? 6.319 -11.747 -9.908 1.00 91.19 113 LYS A CA 1
ATOM 947 C C . LYS A 1 113 ? 6.597 -10.571 -10.841 1.00 91.19 113 LYS A C 1
ATOM 949 O O . LYS A 1 113 ? 5.846 -10.357 -11.783 1.00 91.19 113 LYS A O 1
ATOM 954 N N . GLN A 1 114 ? 7.631 -9.788 -10.542 1.00 86.81 114 GLN A N 1
ATOM 955 C CA . GLN A 1 114 ? 8.057 -8.650 -11.360 1.00 86.81 114 GLN A CA 1
ATOM 956 C C . GLN A 1 114 ? 8.987 -9.063 -12.509 1.00 86.81 114 GLN A C 1
ATOM 958 O O . GLN A 1 114 ? 9.282 -8.243 -13.375 1.00 86.81 114 GLN A O 1
ATOM 963 N N . PHE A 1 115 ? 9.498 -10.296 -12.498 1.00 86.44 115 PHE A N 1
ATOM 964 C CA . PHE A 1 115 ? 10.439 -10.780 -13.493 1.00 86.44 115 PHE A CA 1
ATOM 965 C C . PHE A 1 115 ? 9.694 -11.325 -14.713 1.00 86.44 115 PHE A C 1
ATOM 967 O O . PHE A 1 115 ? 8.972 -12.315 -14.627 1.00 86.44 115 PHE A O 1
ATOM 974 N N . GLU A 1 116 ? 9.916 -10.697 -15.864 1.00 87.69 116 GLU A N 1
ATOM 975 C CA . GLU A 1 116 ? 9.374 -11.135 -17.148 1.00 87.69 116 GLU A CA 1
ATOM 976 C C . GLU A 1 116 ? 10.499 -11.771 -17.988 1.00 87.69 116 GLU A C 1
ATOM 978 O O . GLU A 1 116 ? 11.419 -11.062 -18.416 1.00 87.69 116 GLU A O 1
ATOM 983 N N . PRO A 1 117 ? 10.484 -13.102 -18.204 1.00 89.06 117 PRO A N 1
ATOM 984 C CA . PRO A 1 117 ? 11.517 -13.778 -18.978 1.00 89.06 117 PRO A CA 1
ATOM 985 C C . PRO A 1 117 ? 11.396 -13.470 -20.474 1.00 89.06 117 PRO A C 1
ATOM 987 O O . PRO A 1 117 ? 10.328 -13.557 -21.077 1.00 89.06 117 PRO A O 1
ATOM 990 N N . ASP A 1 118 ? 12.534 -13.162 -21.090 1.00 89.31 118 ASP A N 1
ATOM 991 C CA . ASP A 1 118 ? 12.655 -12.928 -22.528 1.00 89.31 118 ASP A CA 1
ATOM 992 C C . ASP A 1 118 ? 12.778 -14.271 -23.263 1.00 89.31 118 ASP A C 1
ATOM 994 O O . ASP A 1 118 ? 13.858 -14.864 -23.348 1.00 89.31 118 ASP A O 1
ATOM 998 N N . MET A 1 119 ? 11.643 -14.788 -23.739 1.00 90.50 119 MET A N 1
ATOM 999 C CA . MET A 1 119 ? 11.555 -16.135 -24.314 1.00 90.50 119 MET A CA 1
ATOM 1000 C C . MET A 1 119 ? 12.348 -16.300 -25.617 1.00 90.50 119 MET A C 1
ATOM 1002 O O . MET A 1 119 ? 12.800 -17.406 -25.904 1.00 90.50 119 MET A O 1
ATOM 1006 N N . ALA A 1 120 ? 12.539 -15.231 -26.398 1.00 89.06 120 ALA A N 1
ATOM 1007 C CA . ALA A 1 120 ? 13.326 -15.285 -27.632 1.00 89.06 120 ALA A CA 1
ATOM 1008 C C . ALA A 1 120 ? 14.803 -15.542 -27.313 1.00 89.06 120 ALA A C 1
ATOM 1010 O O . ALA A 1 120 ? 15.378 -16.527 -27.768 1.00 89.06 120 ALA A O 1
ATOM 1011 N N . VAL A 1 121 ? 15.361 -14.727 -26.413 1.00 85.25 121 VAL A N 1
ATOM 1012 C CA . VAL A 1 121 ? 16.735 -14.888 -25.921 1.00 85.25 121 VAL A CA 1
ATOM 1013 C C . VAL A 1 121 ? 16.922 -16.247 -25.245 1.00 85.25 121 VAL A C 1
ATOM 1015 O O . VAL A 1 121 ? 17.963 -16.877 -25.406 1.00 85.25 121 VAL A O 1
ATOM 1018 N N . TYR A 1 122 ? 15.919 -16.725 -24.504 1.00 86.88 122 TYR A N 1
ATOM 1019 C CA . TYR A 1 122 ? 15.962 -18.055 -23.904 1.00 86.88 122 TYR A CA 1
ATOM 1020 C C . TYR A 1 122 ? 16.093 -19.161 -24.957 1.00 86.88 122 TYR A C 1
ATOM 1022 O O . TYR A 1 122 ? 16.956 -20.019 -24.808 1.00 86.88 122 TYR A O 1
ATOM 1030 N N . ASN A 1 123 ? 15.281 -19.135 -26.017 1.00 90.19 123 ASN A N 1
ATOM 1031 C CA . ASN A 1 123 ? 15.311 -20.161 -27.061 1.00 90.19 123 ASN A CA 1
ATOM 1032 C C . ASN A 1 123 ? 16.642 -20.175 -27.825 1.00 90.19 123 ASN A C 1
ATOM 1034 O O . ASN A 1 123 ? 17.176 -21.253 -28.060 1.00 90.19 123 ASN A O 1
ATOM 1038 N N . ASP A 1 124 ? 17.209 -19.004 -28.126 1.00 86.00 124 ASP A N 1
ATOM 1039 C CA . ASP A 1 124 ? 18.516 -18.894 -28.789 1.00 86.00 124 ASP A CA 1
ATOM 1040 C C . ASP A 1 124 ? 19.650 -19.474 -27.926 1.00 86.00 124 ASP A C 1
ATOM 1042 O O . ASP A 1 124 ? 20.614 -20.054 -28.423 1.00 86.00 124 ASP A O 1
ATOM 1046 N N . ILE A 1 125 ? 19.542 -19.310 -26.605 1.00 83.38 125 ILE A N 1
ATOM 1047 C CA . ILE A 1 125 ? 20.543 -19.763 -25.635 1.00 83.38 125 ILE A CA 1
ATOM 1048 C C . ILE A 1 125 ? 20.368 -21.244 -25.298 1.00 83.38 125 ILE A C 1
ATOM 1050 O O . ILE A 1 125 ? 21.365 -21.907 -25.015 1.00 83.38 125 ILE A O 1
ATOM 1054 N N . LYS A 1 126 ? 19.136 -21.755 -25.306 1.00 85.94 126 LYS A N 1
ATOM 1055 C CA . LYS A 1 126 ? 18.755 -23.073 -24.781 1.00 85.94 126 LYS A CA 1
ATOM 1056 C C . LYS A 1 126 ? 19.594 -24.227 -25.333 1.00 85.94 126 LYS A C 1
ATOM 1058 O O . LYS A 1 126 ? 19.941 -25.120 -24.566 1.00 85.94 126 LYS A O 1
ATOM 1063 N N . ASP A 1 127 ? 19.919 -24.189 -26.623 1.00 82.19 127 ASP A N 1
ATOM 1064 C CA . ASP A 1 127 ? 20.595 -25.292 -27.320 1.00 82.19 127 ASP A CA 1
ATOM 1065 C C . ASP A 1 127 ? 22.130 -25.180 -27.303 1.00 82.19 127 ASP A C 1
ATOM 1067 O O . ASP A 1 127 ? 22.837 -26.109 -27.692 1.00 82.19 127 ASP A O 1
ATOM 1071 N N . ASP A 1 128 ? 22.673 -24.058 -26.831 1.00 77.94 128 ASP A N 1
ATOM 1072 C CA . ASP A 1 128 ? 24.117 -23.857 -26.721 1.00 77.94 128 ASP A CA 1
ATOM 1073 C C . ASP A 1 128 ? 24.652 -24.534 -25.430 1.00 77.94 128 ASP A C 1
ATOM 1075 O O . ASP A 1 128 ? 24.129 -24.379 -24.326 1.00 77.94 128 ASP A O 1
ATOM 1079 N N . THR A 1 129 ? 25.694 -25.356 -25.554 1.00 75.75 129 THR A N 1
ATOM 1080 C CA . THR A 1 129 ? 26.237 -26.176 -24.453 1.00 75.75 129 THR A CA 1
ATOM 1081 C C . THR A 1 129 ? 27.463 -25.551 -23.786 1.00 75.75 129 THR A C 1
ATOM 1083 O O . THR A 1 129 ? 28.167 -26.214 -23.021 1.00 75.75 129 THR A O 1
ATOM 1086 N N . SER A 1 130 ? 27.777 -24.290 -24.087 1.00 80.19 130 SER A N 1
ATOM 1087 C CA . SER A 1 130 ? 28.911 -23.593 -23.479 1.00 80.19 130 SER A CA 1
ATOM 1088 C C . SER A 1 130 ? 28.719 -23.389 -21.964 1.00 80.19 130 SER A C 1
ATOM 1090 O O . SER A 1 130 ? 27.714 -22.848 -21.503 1.00 80.19 130 SER A O 1
ATOM 1092 N N . VAL A 1 131 ? 29.715 -23.822 -21.177 1.00 67.94 131 VAL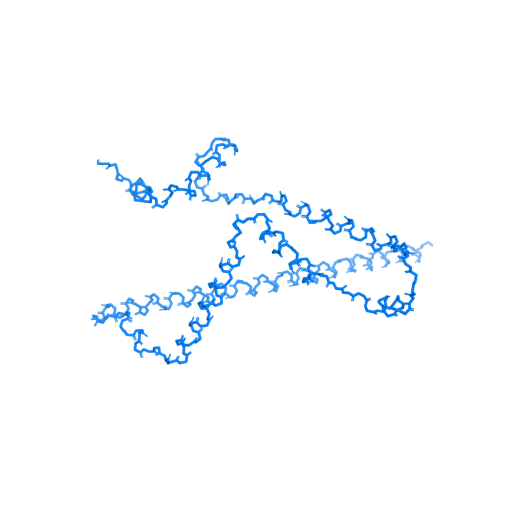 A N 1
ATOM 1093 C CA . VAL A 1 131 ? 29.694 -23.828 -19.695 1.00 67.94 131 VAL A CA 1
ATOM 1094 C C . VAL A 1 131 ? 29.869 -22.426 -19.096 1.00 67.94 131 VAL A C 1
ATOM 1096 O O . VAL A 1 131 ? 29.419 -22.159 -17.985 1.00 67.94 131 VAL A O 1
ATOM 1099 N N . ILE A 1 132 ? 30.515 -21.511 -19.824 1.00 74.75 132 ILE A N 1
ATOM 1100 C CA . ILE A 1 132 ? 30.792 -20.147 -19.364 1.00 74.75 132 ILE A CA 1
ATOM 1101 C C . ILE A 1 132 ? 30.270 -19.172 -20.411 1.00 74.75 132 ILE A C 1
ATOM 1103 O O . ILE A 1 132 ? 30.839 -19.056 -21.496 1.00 74.75 132 ILE A O 1
ATOM 1107 N N . ARG A 1 133 ? 29.212 -18.436 -20.064 1.00 74.56 133 ARG A N 1
ATOM 1108 C CA . ARG A 1 133 ? 28.659 -17.373 -20.907 1.00 74.56 133 ARG A CA 1
ATOM 1109 C C . ARG A 1 133 ? 28.740 -16.034 -20.205 1.00 74.56 133 ARG A C 1
ATOM 1111 O O . ARG A 1 133 ? 28.340 -15.895 -19.050 1.00 74.56 133 ARG A O 1
ATOM 1118 N N . GLN A 1 134 ? 29.243 -15.034 -20.919 1.00 80.50 134 GLN A N 1
ATOM 1119 C CA . GLN A 1 134 ? 29.190 -13.659 -20.443 1.00 80.50 134 GLN A CA 1
ATOM 1120 C C . GLN A 1 134 ? 27.778 -13.114 -20.641 1.00 80.50 134 GLN A C 1
ATOM 1122 O O . GLN A 1 134 ? 27.219 -13.189 -21.735 1.00 80.50 134 GLN A O 1
ATOM 1127 N N . ALA A 1 135 ? 27.206 -12.548 -19.580 1.00 82.50 135 ALA A N 1
ATOM 1128 C CA . ALA A 1 135 ? 25.905 -11.907 -19.666 1.00 82.50 135 ALA A CA 1
ATOM 1129 C C . ALA A 1 135 ? 25.969 -10.666 -20.579 1.00 82.50 135 ALA A C 1
ATOM 1131 O O . ALA A 1 135 ? 26.955 -9.918 -20.540 1.00 82.50 135 ALA A O 1
ATOM 1132 N N . PRO A 1 136 ? 24.915 -10.393 -21.368 1.00 86.81 136 PRO A N 1
ATOM 1133 C CA . PRO A 1 136 ? 24.858 -9.194 -22.191 1.00 86.81 136 PRO A CA 1
ATOM 1134 C C . PRO A 1 136 ? 24.904 -7.941 -21.307 1.00 86.81 136 PRO A C 1
ATOM 1136 O O . PRO A 1 136 ? 24.124 -7.790 -20.361 1.00 86.81 136 PRO A O 1
ATOM 1139 N N . LYS A 1 137 ? 25.813 -7.015 -21.639 1.00 89.75 137 LYS A N 1
ATOM 1140 C CA . LYS A 1 137 ? 26.087 -5.801 -20.847 1.00 89.75 137 LYS A CA 1
ATOM 1141 C C . LYS A 1 137 ? 24.837 -4.948 -20.614 1.00 89.75 137 LYS A C 1
ATOM 1143 O O . LYS A 1 137 ? 24.711 -4.332 -19.559 1.00 89.75 137 LYS A O 1
ATOM 1148 N N . ASP A 1 138 ? 23.909 -4.931 -21.566 1.00 89.62 138 ASP A N 1
ATOM 1149 C CA . ASP A 1 138 ? 22.688 -4.126 -21.478 1.00 89.62 138 ASP A CA 1
ATOM 1150 C C . ASP A 1 138 ? 21.711 -4.662 -20.427 1.00 89.62 138 ASP A C 1
ATOM 1152 O O . ASP A 1 138 ? 21.191 -3.887 -19.625 1.00 89.62 138 ASP A O 1
ATOM 1156 N N . LYS A 1 139 ? 21.529 -5.989 -20.342 1.00 86.56 139 LYS A N 1
ATOM 1157 C CA . LYS A 1 139 ? 20.692 -6.603 -19.296 1.00 86.56 139 LYS A CA 1
ATOM 1158 C C . LYS A 1 139 ? 21.319 -6.412 -17.908 1.00 86.56 139 LYS A C 1
ATOM 1160 O O . LYS A 1 139 ? 20.598 -6.165 -16.948 1.00 86.56 139 LYS A O 1
ATOM 1165 N N . VAL A 1 140 ? 22.653 -6.443 -17.803 1.00 90.81 140 VAL A N 1
ATOM 1166 C CA . VAL A 1 140 ? 23.370 -6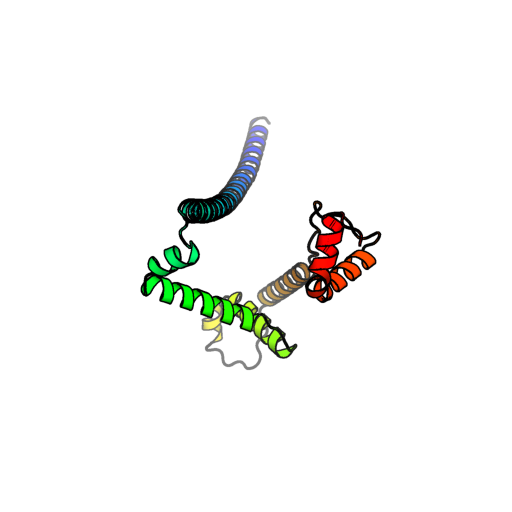.146 -16.545 1.00 90.81 140 VAL A CA 1
ATOM 1167 C C . VAL A 1 140 ? 23.145 -4.696 -16.102 1.00 90.81 140 VAL A C 1
ATOM 1169 O O . VAL A 1 140 ? 22.885 -4.447 -14.926 1.00 90.81 140 VAL A O 1
ATOM 1172 N N . LYS A 1 141 ? 23.195 -3.731 -17.030 1.00 94.06 141 LYS A N 1
ATOM 1173 C CA . LYS A 1 141 ? 22.888 -2.322 -16.730 1.00 94.06 141 LYS A CA 1
ATOM 1174 C C . LYS A 1 141 ? 21.440 -2.137 -16.274 1.00 94.06 141 LYS A C 1
ATOM 1176 O O . LYS A 1 141 ? 21.220 -1.480 -15.261 1.00 94.06 141 LYS A O 1
ATOM 1181 N N . ALA A 1 142 ? 20.482 -2.750 -16.972 1.00 90.56 142 ALA A N 1
ATOM 1182 C CA . ALA A 1 142 ? 19.067 -2.701 -16.600 1.00 90.56 142 ALA A CA 1
ATOM 1183 C C . ALA A 1 142 ? 18.823 -3.297 -15.201 1.00 90.56 142 ALA A C 1
ATOM 1185 O O . ALA A 1 142 ? 18.106 -2.713 -14.389 1.00 90.56 142 ALA A O 1
ATOM 1186 N N . LEU A 1 143 ? 19.481 -4.417 -14.878 1.00 90.31 143 LEU A N 1
ATOM 1187 C CA . LEU A 1 143 ? 19.441 -4.999 -13.537 1.00 90.31 143 LEU A CA 1
ATOM 1188 C C . LEU A 1 143 ? 19.992 -4.020 -12.490 1.00 90.31 143 LEU A C 1
ATOM 1190 O O . LEU A 1 143 ? 19.332 -3.780 -11.481 1.00 90.31 143 LEU A O 1
ATOM 1194 N N . ALA A 1 144 ? 21.159 -3.420 -12.735 1.00 93.75 144 ALA A N 1
ATOM 1195 C CA . ALA A 1 144 ? 21.765 -2.459 -11.814 1.00 93.75 144 ALA A CA 1
ATOM 1196 C C . ALA A 1 144 ? 20.869 -1.232 -11.567 1.00 93.75 144 ALA A C 1
ATOM 1198 O O . ALA A 1 144 ? 20.763 -0.761 -10.435 1.00 93.75 144 ALA A O 1
ATOM 1199 N N . GLU A 1 145 ? 20.194 -0.734 -12.601 1.00 93.62 145 GLU A N 1
ATOM 1200 C CA . GLU A 1 145 ? 19.224 0.355 -12.479 1.00 93.62 145 GLU A CA 1
ATOM 1201 C C . GLU A 1 145 ? 17.994 -0.066 -11.661 1.00 93.62 145 GLU A C 1
ATOM 1203 O O . GLU A 1 145 ? 17.597 0.654 -10.744 1.00 93.62 145 GLU A O 1
ATOM 1208 N N . SER A 1 146 ? 17.463 -1.272 -11.895 1.00 89.50 146 SER A N 1
ATOM 1209 C CA . SER A 1 146 ? 16.332 -1.808 -11.124 1.00 89.50 146 SER A CA 1
ATOM 1210 C C . SER A 1 146 ? 16.648 -1.975 -9.632 1.00 89.50 146 SER A C 1
ATOM 1212 O O . SER A 1 146 ? 15.785 -1.742 -8.784 1.00 89.50 146 SER A O 1
ATOM 1214 N N . LEU A 1 147 ? 17.891 -2.336 -9.291 1.00 90.44 147 LEU A N 1
ATOM 1215 C CA . LEU A 1 147 ? 18.347 -2.437 -7.903 1.00 90.44 147 LEU A CA 1
ATOM 1216 C C . LEU A 1 147 ? 18.427 -1.055 -7.247 1.00 90.44 147 LEU A C 1
ATOM 1218 O O . LEU A 1 147 ? 17.896 -0.867 -6.155 1.00 90.44 147 LEU A O 1
ATOM 1222 N N . ARG A 1 148 ? 18.990 -0.060 -7.946 1.00 91.00 148 ARG A N 1
ATOM 1223 C CA . ARG A 1 148 ? 19.030 1.329 -7.455 1.00 91.00 148 ARG A CA 1
ATOM 1224 C C . ARG A 1 148 ? 17.632 1.892 -7.222 1.00 91.00 148 ARG A C 1
ATOM 1226 O O . ARG A 1 148 ? 17.389 2.552 -6.215 1.00 91.00 148 ARG A O 1
ATOM 1233 N N . GLU A 1 149 ? 16.697 1.626 -8.131 1.00 89.44 149 GLU A N 1
ATOM 1234 C CA . GLU A 1 149 ? 15.313 2.075 -7.976 1.00 89.44 149 GLU A CA 1
ATOM 1235 C C . GLU A 1 149 ? 14.644 1.448 -6.740 1.00 89.44 149 GLU A C 1
ATOM 1237 O O . GLU A 1 149 ? 13.918 2.135 -6.013 1.00 89.44 149 GLU A O 1
ATOM 1242 N N . LYS A 1 150 ? 14.908 0.163 -6.466 1.00 86.19 150 LYS A N 1
ATOM 1243 C CA . LYS A 1 150 ? 14.410 -0.522 -5.263 1.00 86.19 150 LYS A CA 1
ATOM 1244 C C . LYS A 1 150 ? 14.961 0.111 -3.984 1.00 86.19 150 LYS A C 1
ATOM 1246 O O . LYS A 1 150 ? 14.168 0.396 -3.085 1.00 86.19 150 LYS A O 1
ATOM 1251 N N . ASP A 1 151 ? 16.252 0.428 -3.938 1.00 85.31 151 ASP A N 1
ATOM 1252 C CA . ASP A 1 151 ? 16.881 1.098 -2.789 1.00 85.31 151 ASP A CA 1
ATOM 1253 C C . ASP A 1 151 ? 16.312 2.504 -2.537 1.00 85.31 151 ASP A C 1
ATOM 1255 O O . ASP A 1 151 ? 16.072 2.908 -1.397 1.00 85.31 151 ASP A O 1
ATOM 1259 N N . HIS A 1 152 ? 16.017 3.257 -3.599 1.00 83.88 152 HIS A N 1
ATOM 1260 C CA . HIS A 1 152 ? 15.378 4.567 -3.459 1.00 83.88 152 HIS A CA 1
ATOM 1261 C C . HIS A 1 152 ? 13.950 4.476 -2.902 1.00 83.88 152 HIS A C 1
ATOM 1263 O O . HIS A 1 152 ? 13.519 5.358 -2.153 1.00 83.88 152 HIS A O 1
ATOM 1269 N N . LYS A 1 153 ? 13.205 3.417 -3.242 1.00 82.12 153 LYS A N 1
ATOM 1270 C CA . LYS A 1 153 ? 11.826 3.216 -2.771 1.00 82.12 153 LYS A CA 1
ATOM 1271 C C . LYS A 1 153 ? 11.763 2.750 -1.317 1.00 82.12 153 LYS A C 1
ATOM 1273 O O . LYS A 1 153 ? 10.899 3.226 -0.582 1.00 82.12 153 LYS A O 1
ATOM 1278 N N . THR A 1 154 ? 12.661 1.865 -0.881 1.00 74.38 154 THR A N 1
ATOM 1279 C CA . THR A 1 154 ? 12.680 1.341 0.500 1.00 74.38 154 THR A CA 1
ATOM 1280 C C . THR A 1 154 ? 12.996 2.420 1.538 1.00 74.38 154 THR A C 1
ATOM 1282 O O . THR A 1 154 ? 12.463 2.378 2.646 1.00 74.38 154 THR A O 1
ATOM 1285 N N . GLY A 1 155 ? 13.790 3.431 1.174 1.00 64.19 155 GLY A N 1
ATOM 1286 C CA . GLY A 1 155 ? 14.138 4.560 2.044 1.00 64.19 155 GLY A CA 1
ATOM 1287 C C . GLY A 1 155 ? 13.113 5.701 2.105 1.00 64.19 155 GLY A C 1
ATOM 1288 O O . GLY A 1 155 ? 13.344 6.686 2.813 1.00 64.19 155 GLY A O 1
ATOM 1289 N N . SER A 1 156 ? 11.997 5.620 1.370 1.00 71.31 156 SER A N 1
ATOM 1290 C CA . SER A 1 156 ? 11.029 6.719 1.304 1.00 71.31 156 SER A CA 1
ATOM 1291 C C . SER A 1 156 ? 10.337 6.935 2.655 1.00 71.31 156 SER A C 1
ATOM 1293 O O . SER A 1 156 ? 9.576 6.095 3.142 1.00 71.31 156 SER A O 1
ATOM 1295 N N . LYS A 1 157 ? 10.609 8.083 3.287 1.00 67.00 157 LYS A N 1
ATOM 1296 C CA . LYS A 1 157 ? 9.982 8.470 4.555 1.00 67.00 157 LYS A CA 1
ATOM 1297 C C . LYS A 1 157 ? 8.488 8.684 4.331 1.00 67.00 157 LYS A C 1
ATOM 1299 O O . LYS A 1 157 ? 8.094 9.517 3.516 1.00 67.00 157 LYS A O 1
ATOM 1304 N N . ARG A 1 158 ? 7.651 7.997 5.111 1.00 66.75 158 ARG A N 1
ATOM 1305 C CA . ARG A 1 158 ? 6.229 8.349 5.220 1.00 66.75 158 ARG A CA 1
ATOM 1306 C C . ARG A 1 158 ? 6.145 9.785 5.745 1.00 66.75 158 ARG A C 1
ATOM 1308 O O . ARG A 1 158 ? 6.663 10.069 6.825 1.00 66.75 158 ARG A O 1
ATOM 1315 N N . GLN A 1 159 ? 5.551 10.691 4.971 1.00 65.62 159 GLN A N 1
ATOM 1316 C CA . GLN A 1 159 ? 5.265 12.039 5.459 1.00 65.62 159 GLN A CA 1
ATOM 1317 C C . GLN A 1 159 ? 4.238 11.943 6.592 1.00 65.62 159 GLN A C 1
ATOM 1319 O O . GLN A 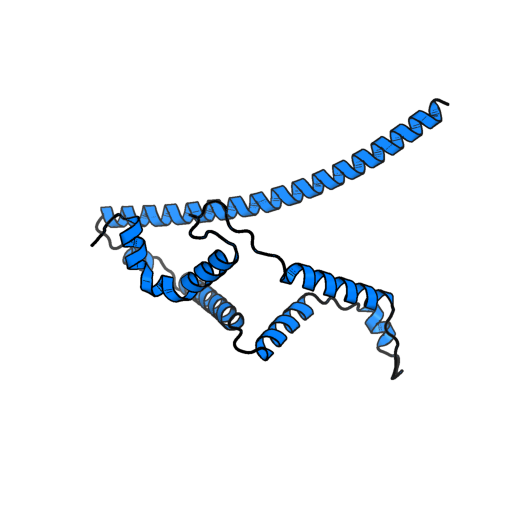1 159 ? 3.264 11.196 6.471 1.00 65.62 159 GLN A O 1
ATOM 1324 N N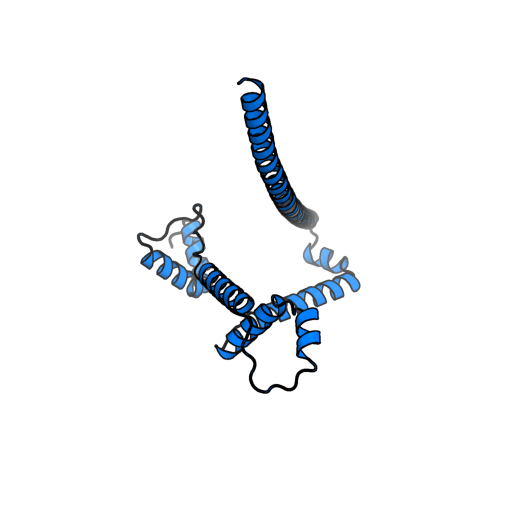 . SER A 1 160 ? 4.467 12.662 7.694 1.00 62.28 160 SER A N 1
ATOM 1325 C CA . SER A 1 160 ? 3.454 12.803 8.741 1.00 62.28 160 SER A CA 1
ATOM 1326 C C . SER A 1 160 ? 2.254 13.559 8.179 1.00 62.28 160 SER A C 1
ATOM 1328 O O . SER A 1 160 ? 2.406 14.500 7.396 1.00 62.28 160 SER A O 1
ATOM 1330 N N . LYS A 1 161 ? 1.048 13.137 8.560 1.00 60.84 161 LYS A N 1
ATOM 1331 C CA . LYS A 1 161 ? -0.160 13.909 8.268 1.00 60.84 161 LYS A CA 1
ATOM 1332 C C . LYS A 1 161 ? -0.118 15.181 9.111 1.00 60.84 161 LYS A C 1
ATOM 1334 O O . LYS A 1 161 ? 0.102 15.114 10.311 1.00 60.84 161 LYS A O 1
ATOM 1339 N N . SER A 1 162 ? -0.347 16.334 8.493 1.00 56.94 162 SER A N 1
ATOM 1340 C CA . SER A 1 162 ? -0.294 17.645 9.158 1.00 56.94 162 SER A CA 1
ATOM 1341 C C . SER A 1 162 ? -1.495 17.945 10.065 1.00 56.94 162 SER A C 1
ATOM 1343 O O . SER A 1 162 ? -1.626 19.069 10.532 1.00 56.94 162 SER A O 1
ATOM 1345 N N . SER A 1 163 ? -2.416 16.995 10.237 1.00 57.31 163 SER A N 1
ATOM 1346 C CA . SER A 1 163 ? -3.682 17.176 10.957 1.00 57.31 163 SER A CA 1
ATOM 1347 C C . SER A 1 163 ? -3.709 16.504 12.331 1.00 57.31 163 SER A C 1
ATOM 1349 O O . SER A 1 163 ? -4.763 16.474 12.955 1.00 57.31 163 SER A O 1
ATOM 1351 N N . GLU A 1 164 ? -2.608 15.885 12.751 1.00 65.69 164 GLU A N 1
ATOM 1352 C CA . GLU A 1 164 ? -2.486 15.253 14.066 1.00 65.69 164 GLU A CA 1
ATOM 1353 C C . GLU A 1 164 ? -1.901 16.265 15.060 1.00 65.69 164 GLU A C 1
ATOM 1355 O O . GLU A 1 164 ? -1.046 17.077 14.698 1.00 65.69 164 GLU A O 1
ATOM 1360 N N . GLU A 1 165 ? -2.397 16.241 16.299 1.00 77.19 165 GLU A N 1
ATOM 1361 C CA . GLU A 1 165 ? -1.845 17.033 17.397 1.00 77.19 165 GLU A CA 1
ATOM 1362 C C . GLU A 1 165 ? -0.368 16.672 17.595 1.00 77.19 165 GLU A C 1
ATOM 1364 O O . GLU A 1 165 ? 0.004 15.498 17.646 1.00 77.19 165 GLU A O 1
ATOM 1369 N N . VAL A 1 166 ? 0.494 17.688 17.627 1.00 81.75 166 VAL A N 1
ATOM 1370 C CA . VAL A 1 166 ? 1.944 17.490 17.660 1.00 81.75 166 VAL A CA 1
ATOM 1371 C C . VAL A 1 166 ? 2.384 17.268 19.104 1.00 81.75 166 VAL A C 1
ATOM 1373 O O . VAL A 1 166 ? 2.490 18.214 19.878 1.00 81.75 166 VAL A O 1
ATOM 1376 N N . ASP A 1 167 ? 2.691 16.018 19.446 1.00 84.75 167 ASP A N 1
ATOM 1377 C CA . ASP A 1 167 ? 3.158 15.601 20.777 1.00 84.75 167 ASP A CA 1
ATOM 1378 C C . ASP A 1 167 ? 4.693 15.677 20.959 1.00 84.75 167 ASP A C 1
ATOM 1380 O O . ASP A 1 167 ? 5.240 15.219 21.965 1.00 84.75 167 ASP A O 1
ATOM 1384 N N . TYR A 1 168 ? 5.420 16.242 19.986 1.00 87.75 168 TYR A N 1
ATOM 1385 C CA . TYR A 1 168 ? 6.883 16.206 19.934 1.00 87.75 168 TYR A CA 1
ATOM 1386 C C . TYR A 1 168 ? 7.525 17.559 19.598 1.00 87.75 168 TYR A C 1
ATOM 1388 O O . TYR A 1 168 ? 7.020 18.348 18.807 1.00 87.75 168 TYR A O 1
ATOM 1396 N N . ILE A 1 169 ? 8.723 17.790 20.144 1.00 87.75 169 ILE A N 1
ATOM 1397 C CA . ILE A 1 169 ? 9.531 18.999 19.875 1.00 87.75 169 ILE A CA 1
ATOM 1398 C C . ILE A 1 169 ? 10.583 18.744 18.780 1.00 87.75 169 ILE A C 1
ATOM 1400 O O . ILE A 1 169 ? 10.935 19.639 18.017 1.00 87.75 169 ILE A O 1
ATOM 1404 N N . ASN A 1 170 ? 11.106 17.516 18.677 1.00 91.06 170 ASN A N 1
ATOM 1405 C CA . ASN A 1 170 ? 12.137 17.156 17.701 1.00 91.06 170 ASN A CA 1
ATOM 1406 C C . ASN A 1 170 ? 11.841 15.808 17.016 1.00 91.06 170 ASN A C 1
ATOM 1408 O O . ASN A 1 170 ? 11.040 15.011 17.498 1.00 91.06 170 ASN A O 1
ATOM 1412 N N . GLU A 1 171 ? 12.522 15.528 15.902 1.00 86.75 171 GLU A N 1
ATOM 1413 C CA . GLU A 1 171 ? 12.304 14.313 15.098 1.00 86.75 171 GLU A CA 1
ATOM 1414 C C . GLU A 1 171 ? 12.660 13.011 15.842 1.00 86.75 171 GLU A C 1
ATOM 1416 O O . GLU A 1 171 ? 12.066 11.962 15.590 1.00 86.75 171 GLU A O 1
ATOM 1421 N N . ARG A 1 172 ? 13.630 13.051 16.765 1.00 91.38 172 ARG A N 1
ATOM 1422 C CA . ARG A 1 172 ? 13.972 11.884 17.597 1.00 91.38 172 ARG A CA 1
ATOM 1423 C C . ARG A 1 172 ? 12.866 11.594 18.612 1.00 91.38 172 ARG A C 1
ATOM 1425 O O . ARG A 1 172 ? 12.527 10.432 18.799 1.00 91.38 172 ARG A O 1
ATOM 1432 N N . ASN A 1 173 ? 12.296 12.642 19.200 1.00 91.12 173 ASN A N 1
ATOM 1433 C CA . ASN A 1 173 ? 11.183 12.590 20.132 1.00 91.12 173 ASN A CA 1
ATOM 1434 C C . ASN A 1 173 ? 9.936 12.060 19.417 1.00 91.12 173 ASN A C 1
ATOM 1436 O O . ASN A 1 173 ? 9.351 11.098 19.883 1.00 91.12 173 ASN A O 1
ATOM 1440 N N . ARG A 1 174 ? 9.644 12.530 18.195 1.00 89.62 174 ARG A N 1
ATOM 1441 C CA . ARG A 1 174 ? 8.573 11.962 17.359 1.00 89.62 174 ARG A CA 1
ATOM 1442 C C . ARG A 1 174 ? 8.699 10.450 17.196 1.00 89.62 174 ARG A C 1
ATOM 1444 O O . ARG A 1 174 ? 7.763 9.715 17.465 1.00 89.62 174 ARG A O 1
ATOM 1451 N N . LYS A 1 175 ? 9.875 9.970 16.774 1.00 90.06 175 LYS A N 1
ATOM 1452 C CA . LYS A 1 175 ? 10.119 8.528 16.590 1.00 90.06 175 LYS A CA 1
ATOM 1453 C C . LYS A 1 175 ? 10.023 7.743 17.897 1.00 90.06 175 LYS A C 1
ATOM 1455 O O . LYS A 1 175 ? 9.687 6.562 17.869 1.00 90.06 175 LYS A O 1
ATOM 1460 N N . PHE A 1 176 ? 10.368 8.373 19.016 1.00 92.81 176 PHE A N 1
ATOM 1461 C CA . PHE A 1 176 ? 10.244 7.778 20.338 1.00 92.81 176 PHE A CA 1
ATOM 1462 C C . PHE A 1 176 ? 8.776 7.692 20.774 1.00 92.81 176 PHE A C 1
ATOM 1464 O O . PHE A 1 176 ? 8.337 6.603 21.129 1.00 92.81 176 PHE A O 1
ATOM 1471 N N . ASN A 1 177 ? 7.998 8.765 20.628 1.00 90.31 177 ASN A N 1
ATOM 1472 C CA . ASN A 1 177 ? 6.552 8.777 20.859 1.00 90.31 177 ASN A CA 1
ATOM 1473 C C . ASN A 1 177 ? 5.831 7.776 19.945 1.00 90.31 177 ASN A C 1
ATOM 1475 O O . ASN A 1 177 ? 5.041 6.973 20.425 1.00 90.31 177 ASN A O 1
ATOM 1479 N N . GLU A 1 178 ? 6.193 7.707 18.657 1.00 89.94 178 GLU A N 1
ATOM 1480 C CA . GLU A 1 178 ? 5.701 6.686 17.718 1.00 89.94 178 GLU A CA 1
ATOM 1481 C C . GLU A 1 178 ? 6.058 5.255 18.144 1.00 89.94 178 GLU A C 1
ATOM 1483 O O . GLU A 1 178 ? 5.380 4.301 17.762 1.00 89.94 178 GLU A O 1
ATOM 1488 N N . LYS A 1 179 ? 7.170 5.065 18.864 1.00 93.31 179 LYS A N 1
ATOM 1489 C CA . LYS A 1 179 ? 7.524 3.758 19.419 1.00 93.31 179 LYS A CA 1
ATOM 1490 C C . LYS A 1 179 ? 6.657 3.463 20.636 1.00 93.31 179 LYS A C 1
ATOM 1492 O O . LYS A 1 179 ? 6.150 2.353 20.723 1.00 93.31 179 LYS A O 1
ATOM 1497 N N . LEU A 1 180 ? 6.478 4.428 21.539 1.00 91.75 180 LEU A N 1
ATOM 1498 C CA . LEU A 1 180 ? 5.624 4.270 22.714 1.00 91.75 180 LEU A CA 1
ATOM 1499 C C . LEU A 1 180 ? 4.182 3.961 22.314 1.00 91.75 180 LEU A C 1
ATOM 1501 O O . LEU A 1 180 ? 3.614 3.005 22.831 1.00 91.75 180 LEU A O 1
ATOM 1505 N N . SER A 1 181 ? 3.638 4.687 21.339 1.00 89.94 181 SER A N 1
ATOM 1506 C CA . SER A 1 181 ? 2.263 4.495 20.886 1.00 89.94 181 SER A CA 1
ATOM 1507 C C . SER A 1 181 ? 2.009 3.069 20.398 1.00 89.94 181 SER A C 1
ATOM 1509 O O . SER A 1 181 ? 1.036 2.435 20.787 1.00 89.94 181 SER A O 1
ATOM 1511 N N . ARG A 1 182 ? 2.950 2.479 19.650 1.00 90.62 182 ARG A N 1
ATOM 1512 C CA . ARG A 1 182 ? 2.833 1.090 19.163 1.00 90.62 182 ARG A CA 1
ATOM 1513 C C . ARG A 1 182 ? 2.722 0.036 20.264 1.00 90.62 182 ARG A C 1
ATOM 1515 O O . ARG A 1 182 ? 2.129 -1.003 20.002 1.00 90.62 182 ARG A O 1
ATOM 1522 N N . PHE A 1 183 ? 3.341 0.252 21.424 1.00 93.69 183 PHE A N 1
ATOM 1523 C CA . PHE A 1 183 ? 3.376 -0.740 22.508 1.00 93.69 183 PHE A CA 1
ATOM 1524 C C . PHE A 1 183 ? 2.385 -0.436 23.629 1.00 93.69 183 PHE A C 1
ATOM 1526 O O . PHE A 1 183 ? 1.899 -1.362 24.268 1.00 93.69 183 PHE A O 1
ATOM 1533 N N . TYR A 1 184 ? 2.111 0.842 23.895 1.00 94.25 184 TYR A N 1
ATOM 1534 C CA . TYR A 1 184 ? 1.364 1.258 25.077 1.00 94.25 184 TYR A CA 1
ATOM 1535 C C . TYR A 1 184 ? -0.039 1.771 24.770 1.00 94.25 184 TYR A C 1
ATOM 1537 O O . TYR A 1 184 ? -0.862 1.704 25.676 1.00 94.25 184 TYR A O 1
ATOM 1545 N N . ASP A 1 185 ? -0.354 2.208 23.542 1.00 91.94 185 ASP A N 1
ATOM 1546 C CA . ASP A 1 185 ? -1.691 2.749 23.231 1.00 91.94 185 ASP A CA 1
ATOM 1547 C C . ASP A 1 185 ? -2.810 1.738 23.516 1.00 91.94 185 ASP A C 1
ATOM 1549 O O . ASP A 1 185 ? -3.899 2.134 23.921 1.00 91.94 185 ASP A O 1
ATOM 1553 N N . GLU A 1 186 ? -2.550 0.435 23.356 1.00 92.56 186 GLU A N 1
ATOM 1554 C CA . GLU A 1 186 ? -3.516 -0.618 23.695 1.00 92.56 186 GLU A CA 1
ATOM 1555 C C . GLU A 1 186 ? -3.866 -0.624 25.192 1.00 92.56 186 GLU A C 1
ATOM 1557 O O . GLU A 1 186 ? -5.019 -0.827 25.563 1.00 92.56 186 GLU A O 1
ATOM 1562 N N . HIS A 1 187 ? -2.889 -0.346 26.058 1.00 93.62 187 HIS A N 1
ATOM 1563 C CA . HIS A 1 187 ? -3.052 -0.365 27.512 1.00 93.62 187 HIS A CA 1
ATOM 1564 C C . HIS A 1 187 ? -3.415 1.004 28.102 1.00 93.62 187 HIS A C 1
ATOM 1566 O O . HIS A 1 187 ? -3.940 1.072 29.210 1.00 93.62 187 HIS A O 1
ATOM 1572 N N . THR A 1 188 ? -3.139 2.099 27.390 1.00 90.94 188 THR A N 1
ATOM 1573 C CA . THR A 1 188 ? -3.377 3.475 27.857 1.00 90.94 188 THR A CA 1
ATOM 1574 C C . THR A 1 188 ? -4.564 4.151 27.173 1.00 90.94 188 THR A C 1
ATOM 1576 O O . THR A 1 188 ? -4.832 5.323 27.444 1.00 90.94 188 THR A O 1
ATOM 1579 N N . ALA A 1 189 ? -5.315 3.428 26.334 1.00 89.94 189 ALA A N 1
ATOM 1580 C CA . ALA A 1 189 ? -6.470 3.951 25.604 1.00 89.94 189 ALA A CA 1
ATOM 1581 C C . ALA A 1 189 ? -7.499 4.642 26.515 1.00 89.94 189 ALA A C 1
ATOM 1583 O O . ALA A 1 189 ? -8.007 5.712 26.181 1.00 89.94 189 ALA A O 1
ATOM 1584 N N . GLU A 1 190 ? -7.782 4.064 27.685 1.00 89.56 190 GLU A N 1
ATOM 1585 C CA . GLU A 1 190 ? -8.729 4.636 28.645 1.00 89.56 190 GLU A CA 1
ATOM 1586 C C . GLU A 1 190 ? -8.211 5.944 29.254 1.00 89.56 190 GLU A C 1
ATOM 1588 O O . GLU A 1 190 ? -8.935 6.938 29.276 1.00 89.56 190 GLU A O 1
ATOM 1593 N N . ALA A 1 191 ? -6.941 5.974 29.666 1.00 87.50 191 ALA A N 1
ATOM 1594 C CA . ALA A 1 191 ? -6.301 7.169 30.211 1.00 87.50 191 ALA A CA 1
ATOM 1595 C C . ALA A 1 191 ? -6.227 8.298 29.170 1.00 87.50 191 ALA A C 1
ATOM 1597 O O . ALA A 1 191 ? -6.512 9.454 29.480 1.00 87.50 191 ALA A O 1
ATOM 1598 N N . LYS A 1 192 ? -5.915 7.960 27.914 1.00 87.94 192 LYS A N 1
ATOM 1599 C CA . LYS A 1 192 ? -5.905 8.912 26.797 1.00 87.94 192 LYS A CA 1
ATOM 1600 C C . LYS A 1 192 ? -7.303 9.468 26.525 1.00 87.94 192 LYS A C 1
ATOM 1602 O O . LYS A 1 192 ? -7.472 10.677 26.412 1.00 87.94 192 LYS A O 1
ATOM 1607 N N . SER A 1 193 ? -8.320 8.607 26.507 1.00 87.31 193 SER A N 1
ATOM 1608 C CA . SER A 1 193 ? -9.710 9.033 26.328 1.00 87.31 193 SER A CA 1
ATOM 1609 C C . SER A 1 193 ? -10.229 9.864 27.509 1.00 87.31 193 SER A C 1
ATOM 1611 O O . SER A 1 193 ? -11.012 10.786 27.310 1.00 87.31 193 SER A O 1
ATOM 1613 N N . ALA A 1 194 ? -9.814 9.571 28.744 1.00 88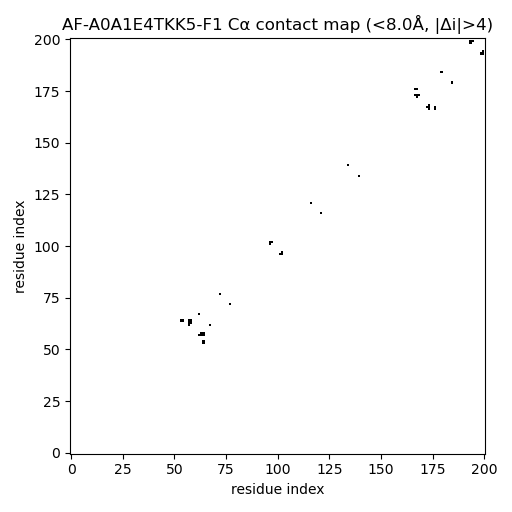.62 194 ALA A N 1
ATOM 1614 C CA . ALA A 1 194 ? -10.132 10.388 29.917 1.00 88.62 194 ALA A CA 1
ATOM 1615 C C . ALA A 1 194 ? -9.518 11.795 29.814 1.00 88.62 194 ALA A C 1
ATOM 1617 O O . ALA A 1 194 ? -10.215 12.784 30.047 1.00 88.62 194 ALA A O 1
ATOM 1618 N N . LEU A 1 195 ? -8.258 11.886 29.374 1.00 85.31 195 LEU A N 1
ATOM 1619 C CA . LEU A 1 195 ? -7.573 13.156 29.128 1.00 85.31 195 LEU A CA 1
ATOM 1620 C C . LEU A 1 195 ? -8.284 13.988 28.050 1.00 85.31 195 LEU A C 1
ATOM 1622 O O . LEU A 1 195 ? -8.571 15.161 28.269 1.00 85.31 195 LEU A O 1
ATOM 1626 N N . GLU A 1 196 ? -8.633 13.370 26.919 1.00 85.12 196 GLU A N 1
ATOM 1627 C CA . GLU A 1 196 ? -9.370 14.026 25.828 1.00 85.12 196 GLU A CA 1
ATOM 1628 C C . GLU A 1 196 ? -10.785 14.460 26.248 1.00 85.12 196 GLU A C 1
ATOM 1630 O O . GLU A 1 196 ? -11.300 15.469 25.769 1.00 85.12 196 GLU A O 1
ATOM 1635 N N . ARG A 1 197 ? -11.417 13.725 27.174 1.00 87.62 197 ARG A N 1
ATOM 1636 C CA . ARG A 1 197 ? -12.728 14.071 27.751 1.00 87.62 197 ARG A CA 1
ATOM 1637 C C . ARG A 1 197 ? -12.651 15.135 28.849 1.00 87.62 197 ARG A C 1
ATOM 1639 O O . ARG A 1 197 ? -13.693 15.547 29.351 1.00 87.62 197 ARG A O 1
ATOM 1646 N N . GLY A 1 198 ? -11.453 15.592 29.214 1.00 82.12 198 GLY A N 1
ATOM 1647 C CA . GLY A 1 198 ? -11.254 16.614 30.240 1.00 82.12 198 GLY A CA 1
ATOM 1648 C C . GLY A 1 198 ? -11.531 16.134 31.666 1.00 82.12 198 GLY A C 1
ATOM 1649 O O . GLY A 1 198 ? -11.620 16.962 32.571 1.00 82.12 198 GLY A O 1
ATOM 1650 N N . SER A 1 199 ? -11.657 14.821 31.891 1.00 64.31 199 SER A N 1
ATOM 1651 C CA . SER A 1 199 ? -11.747 14.267 33.240 1.00 64.31 199 SER A CA 1
ATOM 1652 C C . SER A 1 199 ? -10.333 14.056 33.781 1.00 64.31 199 SER A C 1
ATOM 1654 O O . SER A 1 199 ? -9.696 13.036 33.508 1.00 64.31 199 SER A O 1
ATOM 1656 N N . ALA A 1 200 ? -9.839 15.034 34.539 1.00 56.50 200 ALA A N 1
ATOM 1657 C CA . ALA A 1 200 ? -8.901 14.738 35.615 1.00 56.50 200 ALA A CA 1
ATOM 1658 C C . ALA A 1 200 ? -9.613 13.822 36.627 1.00 56.50 200 ALA A C 1
ATOM 1660 O O . ALA A 1 200 ? -10.836 13.894 36.736 1.00 56.50 200 ALA A O 1
ATOM 1661 N N . LEU A 1 201 ? -8.855 12.951 37.296 1.00 48.22 201 LEU A N 1
ATOM 1662 C CA . LEU A 1 201 ? -9.299 12.147 38.445 1.00 48.22 201 LEU A CA 1
ATOM 1663 C C . LEU A 1 201 ? -10.361 12.839 39.315 1.00 48.22 201 LEU A C 1
ATOM 1665 O O . LEU A 1 201 ? -10.144 14.026 39.655 1.00 48.22 201 LEU A O 1
#

Foldseek 3Di:
DVVVVVVVVVVVVVVVVVVVVVVVVVVVVVVVVVVVVVVVVVVVVVVVVVLVVQCVVCVVVVHHSVVVVVVPDDPVNVVVVVVVVVVVVVVVVLPPDPDPVSVVVVVVVVVVVVDDDDVVVCVVCVPDPDPDDDDDPVVVVVVVVVVVVVVVVVPDDDDDDPPDDDPDDDPVRVVVVVVCCVPCCVPCVVVVVCVVVVDDD

Organism: NCBI:txid767744

pLDDT: mean 86.79, std 8.49, range [48.22, 95.69]

Nearest PDB structures (foldseek):
  6qdv-assembly1_y  TM=7.353E-01  e=2.172E-04  Homo sapiens
  7w59-assembly1_M  TM=7.036E-01  e=2.326E-04  Homo sapiens
  8c6j-assembly1_y  TM=4.247E-01  e=7.023E-06  Homo sapiens

Mean predicted aligned error: 11.58 Å

Solvent-accessible surface area (backbone atoms only — not comparable to full-atom values): 11890 Å² total; per-residue (Å²): 114,67,72,63,52,54,50,52,51,50,53,49,51,52,52,50,49,53,52,50,51,55,49,50,54,51,51,47,55,50,46,55,55,49,50,55,53,49,50,55,49,52,49,52,52,49,54,53,50,50,56,51,49,53,41,50,53,28,49,76,73,73,44,63,46,70,60,56,51,59,71,70,58,46,73,67,58,48,52,54,51,49,53,53,48,53,54,49,48,54,52,53,55,71,65,62,65,84,46,73,68,52,44,51,52,55,52,48,56,53,51,53,74,72,56,79,82,62,63,67,64,45,60,71,48,66,80,59,82,72,91,79,76,85,76,62,68,65,62,53,49,54,51,55,50,55,52,53,54,50,56,59,58,74,67,59,74,81,78,79,71,91,86,60,85,81,92,52,91,47,75,68,50,41,57,47,52,60,50,48,46,77,73,40,43,85,79,39,47,65,62,53,51,32,56,77,67,67,51,71,135

Sequence (201 aa):
MERSEKFKELQRLRSQASVQNRRQVNDEIAKSRSDRKKTMLNEKKRQLLEMKLERLEAQSQGQDPDRKRVWDVTIKDYEQSKEIEETKERRRAATKIADYGDLAHVMYNENMKQFEPDMAVYNDIKDDTSVIRQAPKDKVKALAESLREKDHKTGSKRQSKSSEEVDYINERNRKFNEKLSRFYDEHTAEAKSALERGSAL